Protein AF-A0A972J774-F1 (afdb_monomer_lite)

pLDDT: mean 93.45, std 5.28, range [57.41, 98.31]

Foldseek 3Di:
DLPAQEEEEQEAPVCLVPVVVVVVLCVVCVVLRHHYDYDPQDRNRGFHQCPPPPNCPVPVPVSLVSLVVNCPPCVLAAYEYQDPSNLQSVLVVHVRRYYPCCSVVVHDDDHRDFLQVVVVVVVVVVQVVCCVPVVDHDDDDDDQAAEAEDPCAVVVCRSQVNYPVQVVVQVVVCVVPVDWDADPVPRWTKTWDDDPQKIKIWIWDQDPSRYIYTYHIHMDRDDDDDD

Radius of gyration: 22.33 Å; chains: 1; bounding box: 48×37×65 Å

Sequence (227 aa):
DLGFDEIYIHDACASRFKPEIQDGIRTLVKKLGLTPLEAELDRDKSPCCGFGGLVQYANPEMAELMAADCLLGANDKPMLSYCMACRDRLARQSDGSLHLFELVLNKKAPPPPDITKRRENRLTLKRELIKKYEGEEILVEKLDFKLEFKEEVREKMEERMILLSDIIAVIKEYRKTRVAARNVETGLLTANLRLLNVTFWIEFEEKAEDCYLIHRAYSHRMKIVLR

Secondary structure (DSSP, 8-state):
--S-SEEEEE--GGGTT-HHHHHHHHHHHHHTT-EEE--SS-GGGPPP-S-GGGHHHH-HHHHHHHHHHTTTT-TT--EEESSHHHHHHHTTT-TTEEEHHHHHTT-PPPSPPPHHHHHHHHHHHHHHHHHHHT----PPPPPSSEEEE-HHHHHHHHHTT--HHHHHHHHHHHHHH---EEPTTT--EEEEEEETTEEEEEEEEEETTTEEEEEEEEEES------

Structure (mmCIF, N/CA/C/O backbone):
data_AF-A0A972J774-F1
#
_entry.id   AF-A0A972J774-F1
#
loop_
_atom_site.group_PDB
_atom_site.id
_atom_site.type_symbol
_atom_site.label_atom_id
_atom_site.label_alt_id
_atom_site.label_comp_id
_atom_site.label_asym_id
_atom_site.label_entity_id
_atom_site.label_seq_id
_atom_site.pdbx_PDB_ins_code
_atom_site.Cartn_x
_atom_site.Cartn_y
_atom_site.Cartn_z
_atom_site.o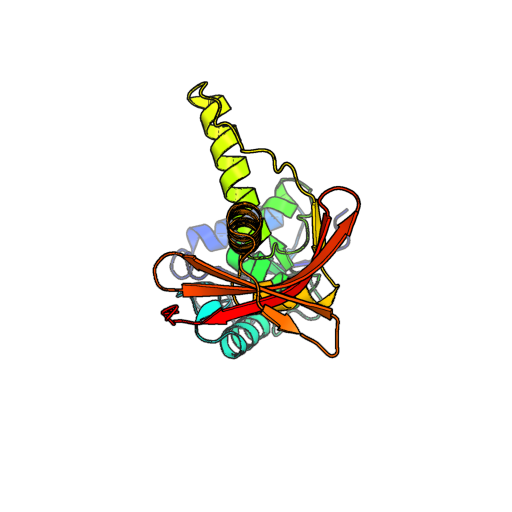ccupancy
_atom_site.B_iso_or_equiv
_atom_site.auth_seq_id
_atom_site.auth_comp_id
_atom_site.auth_asym_id
_atom_site.auth_atom_id
_atom_site.pdbx_PDB_model_num
ATOM 1 N N . ASP A 1 1 ? 14.384 19.829 -15.079 1.00 62.72 1 ASP A N 1
ATOM 2 C CA . ASP A 1 1 ? 15.611 19.053 -14.882 1.00 62.72 1 ASP A CA 1
ATOM 3 C C . ASP A 1 1 ? 15.275 17.919 -13.924 1.00 62.72 1 ASP A C 1
ATOM 5 O O . ASP A 1 1 ? 14.792 18.202 -12.833 1.00 62.72 1 ASP A O 1
ATOM 9 N N . LEU A 1 2 ? 15.355 16.671 -14.392 1.00 71.81 2 LEU A N 1
ATOM 10 C CA . LEU A 1 2 ? 15.004 15.477 -13.610 1.00 71.81 2 LEU A CA 1
ATOM 11 C C . LEU A 1 2 ? 16.192 14.973 -12.770 1.00 71.81 2 LEU A C 1
ATOM 13 O O . LEU A 1 2 ? 16.004 14.086 -11.941 1.00 71.81 2 LEU A O 1
ATOM 17 N N . GLY A 1 3 ? 17.385 15.555 -12.950 1.00 83.75 3 GLY A N 1
ATOM 18 C CA . GLY A 1 3 ? 18.609 15.157 -12.252 1.00 83.75 3 GLY A CA 1
ATOM 19 C C . GLY A 1 3 ? 19.270 13.892 -12.809 1.00 83.75 3 GLY A C 1
ATOM 20 O O . GLY A 1 3 ? 20.173 13.358 -12.172 1.00 83.75 3 GLY A O 1
ATOM 21 N N . PHE A 1 4 ? 18.817 13.396 -13.964 1.00 89.38 4 PHE A N 1
ATOM 22 C CA . PHE A 1 4 ? 19.381 12.249 -14.676 1.00 89.38 4 PHE A CA 1
ATOM 23 C C . PHE A 1 4 ? 19.031 12.317 -16.169 1.00 89.38 4 PHE A C 1
ATOM 25 O O . PHE A 1 4 ? 17.955 12.797 -16.530 1.00 89.38 4 PHE A O 1
ATOM 32 N N . ASP A 1 5 ? 19.911 11.768 -17.008 1.00 93.31 5 ASP A N 1
ATOM 33 C CA . ASP A 1 5 ? 19.749 11.721 -18.472 1.00 93.31 5 ASP A CA 1
ATOM 34 C C . ASP A 1 5 ? 19.517 10.296 -19.002 1.00 93.31 5 ASP A C 1
ATOM 36 O O . ASP A 1 5 ? 19.093 10.103 -20.142 1.00 93.31 5 ASP A O 1
ATOM 40 N N . GLU A 1 6 ? 19.773 9.283 -18.174 1.00 95.38 6 GLU A N 1
ATOM 41 C CA . GLU A 1 6 ? 19.633 7.866 -18.505 1.00 95.38 6 GLU A CA 1
ATOM 42 C C . GLU A 1 6 ? 18.668 7.181 -17.538 1.00 95.38 6 GLU A C 1
ATOM 44 O O . GLU A 1 6 ? 18.641 7.491 -16.345 1.00 95.38 6 GLU A O 1
ATOM 49 N N . ILE A 1 7 ? 17.878 6.233 -18.043 1.00 95.69 7 ILE A N 1
ATOM 50 C CA . ILE A 1 7 ? 16.866 5.539 -17.245 1.00 95.69 7 ILE A CA 1
ATOM 51 C C . ILE A 1 7 ? 16.647 4.113 -17.748 1.00 95.69 7 ILE A C 1
ATOM 53 O O . ILE A 1 7 ? 16.469 3.903 -18.946 1.00 95.69 7 ILE A O 1
ATOM 57 N N . TYR A 1 8 ? 16.626 3.131 -16.847 1.00 96.50 8 TYR A N 1
ATOM 58 C CA . TYR A 1 8 ? 16.279 1.755 -17.208 1.00 96.50 8 TYR A CA 1
ATOM 59 C C . TYR A 1 8 ? 14.775 1.590 -17.398 1.00 96.50 8 TYR A C 1
ATOM 61 O O . TYR A 1 8 ? 13.988 2.289 -16.762 1.00 96.50 8 TYR A O 1
ATOM 69 N N . ILE A 1 9 ? 14.360 0.654 -18.250 1.00 96.19 9 ILE A N 1
ATOM 70 C CA . ILE A 1 9 ? 12.945 0.317 -18.439 1.00 96.19 9 ILE A CA 1
ATOM 71 C C . ILE A 1 9 ? 12.653 -1.066 -17.860 1.00 96.19 9 ILE A C 1
ATOM 73 O O . ILE A 1 9 ? 13.246 -2.065 -18.253 1.00 96.19 9 ILE A O 1
ATOM 77 N N . HIS A 1 10 ? 11.665 -1.123 -16.972 1.00 96.44 10 HIS A N 1
ATOM 78 C CA . HIS A 1 10 ? 11.050 -2.355 -16.507 1.00 96.44 10 HIS A CA 1
ATOM 79 C C . HIS A 1 10 ? 9.740 -2.600 -17.265 1.00 96.44 10 HIS A C 1
ATOM 81 O O . HIS A 1 10 ? 8.720 -1.939 -17.018 1.00 96.44 10 HIS A O 1
ATOM 87 N N . ASP A 1 11 ? 9.761 -3.569 -18.181 1.00 96.50 11 ASP A N 1
ATOM 88 C CA . ASP A 1 11 ? 8.583 -3.963 -18.943 1.00 96.50 11 ASP A CA 1
ATOM 89 C C . ASP A 1 11 ? 7.627 -4.812 -18.091 1.00 96.50 11 ASP A C 1
ATOM 91 O O . ASP A 1 11 ? 7.988 -5.820 -17.484 1.00 96.50 11 ASP A O 1
ATOM 95 N N . ALA A 1 12 ? 6.365 -4.384 -18.024 1.00 94.75 12 ALA A N 1
ATOM 96 C CA . ALA A 1 12 ? 5.369 -5.034 -17.185 1.00 94.75 12 ALA A CA 1
ATOM 97 C C . ALA A 1 12 ? 4.924 -6.387 -17.765 1.00 94.75 12 ALA A C 1
ATOM 99 O O . ALA A 1 12 ? 4.798 -6.574 -18.971 1.00 94.75 12 ALA A O 1
ATOM 100 N N . CYS A 1 13 ? 4.533 -7.326 -16.901 1.00 95.12 13 CYS A N 1
ATOM 101 C CA . CYS A 1 13 ? 4.059 -8.641 -17.348 1.00 95.12 13 CYS A CA 1
ATOM 102 C C . CYS A 1 13 ? 2.857 -8.581 -18.316 1.00 95.12 13 CYS A C 1
ATOM 104 O O . CYS A 1 13 ? 2.732 -9.436 -19.189 1.00 95.12 13 CYS A O 1
ATOM 106 N N . ALA A 1 14 ? 2.001 -7.557 -18.210 1.00 94.00 14 ALA A N 1
ATOM 107 C CA . ALA A 1 14 ? 0.843 -7.358 -19.087 1.00 94.00 14 ALA A CA 1
ATOM 108 C C . ALA A 1 14 ? 1.206 -6.961 -20.536 1.00 94.00 14 ALA A C 1
ATOM 110 O O . ALA A 1 14 ? 0.362 -7.063 -21.431 1.00 94.00 14 ALA A O 1
ATOM 111 N N . SER A 1 15 ? 2.439 -6.509 -20.773 1.00 95.44 15 SER A N 1
ATOM 112 C CA . SER A 1 15 ? 2.977 -6.144 -22.088 1.00 95.44 15 SER A CA 1
ATOM 113 C C . SER A 1 15 ? 4.049 -7.117 -22.583 1.00 95.44 15 SER A C 1
ATOM 115 O O . SER A 1 15 ? 4.658 -6.845 -23.613 1.00 95.44 15 SER A O 1
ATOM 117 N N . ARG A 1 16 ? 4.269 -8.261 -21.910 1.00 95.06 16 ARG A N 1
ATOM 118 C CA . ARG A 1 16 ? 5.339 -9.229 -22.232 1.00 95.06 16 ARG A CA 1
ATOM 119 C C . ARG A 1 16 ? 5.402 -9.592 -23.719 1.00 95.06 16 ARG A C 1
ATOM 121 O O . ARG A 1 16 ? 6.473 -9.587 -24.305 1.00 95.06 16 ARG A O 1
ATOM 128 N N . PHE A 1 17 ? 4.246 -9.841 -24.328 1.00 96.19 17 PHE A N 1
ATOM 129 C CA . PHE A 1 17 ? 4.118 -10.221 -25.740 1.00 96.19 17 PHE A CA 1
ATOM 130 C C . PHE A 1 17 ? 3.513 -9.103 -26.598 1.00 96.19 17 PHE A C 1
ATOM 132 O O . PHE A 1 17 ? 2.762 -9.370 -27.530 1.00 96.19 17 PHE A O 1
ATOM 139 N N . LYS A 1 18 ? 3.783 -7.847 -26.228 1.00 97.38 18 LYS A N 1
ATOM 140 C CA . LYS A 1 18 ? 3.274 -6.645 -26.901 1.00 97.38 18 LYS A CA 1
ATOM 141 C C . LYS A 1 18 ? 4.432 -5.703 -27.243 1.00 97.38 18 LYS A C 1
ATOM 143 O O . LYS A 1 18 ? 4.579 -4.665 -26.584 1.00 97.38 18 LYS A O 1
ATOM 148 N N . PRO A 1 19 ? 5.292 -6.070 -28.213 1.00 96.88 19 PRO A N 1
ATOM 149 C CA . PRO A 1 19 ? 6.456 -5.268 -28.585 1.00 96.88 19 PRO A CA 1
ATOM 150 C C . PRO A 1 19 ? 6.073 -3.839 -28.986 1.00 96.88 19 PRO A C 1
ATOM 152 O O . PRO A 1 19 ? 6.785 -2.899 -28.657 1.00 96.88 19 PRO A O 1
ATOM 155 N N . GLU A 1 20 ? 4.896 -3.642 -29.579 1.00 97.81 20 GLU A N 1
ATOM 156 C CA . GLU A 1 20 ? 4.377 -2.328 -29.950 1.00 97.81 20 GLU A CA 1
ATOM 157 C C . GLU A 1 20 ? 4.191 -1.392 -28.744 1.00 97.81 20 GLU A C 1
ATOM 159 O O . GLU A 1 20 ? 4.458 -0.193 -28.835 1.00 97.81 20 GLU A O 1
ATOM 164 N N . ILE A 1 21 ? 3.788 -1.933 -27.589 1.00 96.75 21 ILE A N 1
ATOM 165 C CA . ILE A 1 21 ? 3.690 -1.157 -26.348 1.00 96.75 21 ILE A CA 1
ATOM 166 C C . ILE A 1 21 ? 5.094 -0.864 -25.826 1.00 96.75 21 ILE A C 1
ATOM 168 O O . ILE A 1 21 ? 5.408 0.288 -25.535 1.00 96.75 21 ILE A O 1
ATOM 172 N N . GLN A 1 22 ? 5.943 -1.887 -25.741 1.00 97.38 22 GLN A N 1
ATOM 173 C CA . GLN A 1 22 ? 7.320 -1.785 -25.247 1.00 97.38 22 GLN A CA 1
ATOM 174 C C . GLN A 1 22 ? 8.138 -0.739 -26.031 1.00 97.38 22 GLN A C 1
ATOM 176 O O . GLN A 1 22 ? 8.835 0.093 -25.440 1.00 97.38 22 GLN A O 1
ATOM 181 N N . ASP A 1 23 ? 8.015 -0.729 -27.358 1.00 97.88 23 ASP A N 1
ATOM 182 C CA . ASP A 1 23 ? 8.672 0.231 -28.249 1.00 97.88 23 ASP A CA 1
ATOM 183 C C . ASP A 1 23 ? 8.056 1.629 -28.138 1.00 97.88 23 ASP A C 1
ATOM 185 O O . ASP A 1 23 ? 8.767 2.639 -28.198 1.00 97.88 23 ASP A O 1
ATOM 189 N N . GLY A 1 24 ? 6.742 1.710 -27.908 1.00 97.75 24 GLY A N 1
ATOM 190 C CA . GLY A 1 24 ? 6.049 2.965 -27.629 1.00 97.75 24 GLY A CA 1
ATOM 191 C C . GLY A 1 24 ? 6.583 3.654 -26.371 1.00 97.75 24 GLY A C 1
ATOM 192 O O . GLY A 1 24 ? 6.837 4.860 -26.391 1.00 97.75 24 GLY A O 1
ATOM 193 N N . ILE A 1 25 ? 6.832 2.890 -25.302 1.00 97.44 25 ILE A N 1
ATOM 194 C CA . ILE A 1 25 ? 7.411 3.405 -24.051 1.00 97.44 25 ILE A CA 1
ATOM 195 C C . ILE A 1 25 ? 8.811 3.973 -24.295 1.00 97.44 25 ILE A C 1
ATOM 197 O O . ILE A 1 25 ? 9.069 5.126 -23.956 1.00 97.44 25 ILE A O 1
ATOM 201 N N . ARG A 1 26 ? 9.694 3.213 -24.951 1.00 97.75 26 ARG A N 1
ATOM 202 C CA . ARG A 1 26 ? 11.059 3.659 -25.298 1.00 97.75 26 ARG A CA 1
ATOM 203 C C . ARG A 1 26 ? 11.047 4.926 -26.145 1.00 97.75 26 ARG A C 1
ATOM 205 O O . ARG A 1 26 ? 11.808 5.860 -25.898 1.00 97.75 26 ARG A O 1
ATOM 212 N N . THR A 1 27 ? 10.152 4.975 -27.129 1.00 98.00 27 THR A N 1
ATOM 213 C CA . THR A 1 27 ? 9.949 6.152 -27.980 1.00 98.00 27 THR A CA 1
ATOM 214 C C . THR A 1 27 ? 9.546 7.376 -27.161 1.00 98.00 27 THR A C 1
ATOM 216 O O . THR A 1 27 ? 10.066 8.469 -27.384 1.00 98.00 27 THR A O 1
ATOM 219 N N . LEU A 1 28 ? 8.634 7.207 -26.203 1.00 96.75 28 LEU A N 1
ATOM 220 C CA . LEU A 1 28 ? 8.175 8.289 -25.339 1.00 96.75 28 LEU A CA 1
ATOM 221 C C . LEU A 1 28 ? 9.291 8.792 -24.416 1.00 96.75 28 LEU A C 1
ATOM 223 O O . LEU A 1 28 ? 9.466 10.000 -24.304 1.00 96.75 28 LEU A O 1
ATOM 227 N N . VAL A 1 29 ? 10.090 7.892 -23.837 1.00 96.69 29 VAL A N 1
ATOM 228 C CA . VAL A 1 29 ? 11.271 8.247 -23.027 1.00 96.69 29 VAL A CA 1
ATOM 229 C C . VAL A 1 29 ? 12.261 9.091 -23.834 1.00 96.69 29 VAL A C 1
ATOM 231 O O . VAL A 1 29 ? 12.644 10.171 -23.388 1.00 96.69 29 VAL A O 1
ATOM 234 N N . LYS A 1 30 ? 12.580 8.680 -25.069 1.00 97.06 30 LYS A N 1
ATOM 235 C CA . LYS A 1 30 ? 13.444 9.461 -25.974 1.00 97.06 30 LYS A CA 1
ATOM 236 C C . LYS A 1 30 ? 12.875 10.847 -26.281 1.00 97.06 30 LYS A C 1
ATOM 238 O O . LYS A 1 30 ? 13.608 11.830 -26.282 1.00 97.06 30 LYS A O 1
ATOM 243 N N . LYS A 1 31 ? 11.560 10.953 -26.510 1.00 96.06 31 LYS A N 1
ATOM 244 C CA . LYS A 1 31 ? 10.882 12.245 -26.737 1.00 96.06 31 LYS A CA 1
ATOM 245 C C . LYS A 1 31 ? 10.901 13.163 -25.515 1.00 96.06 31 LYS A C 1
ATOM 247 O O . LYS A 1 31 ? 10.812 14.374 -25.682 1.00 96.06 31 LYS A O 1
ATOM 252 N N . LEU A 1 32 ? 11.017 12.599 -24.315 1.00 94.25 32 LEU A N 1
ATOM 253 C CA . LEU A 1 32 ? 11.187 13.343 -23.067 1.00 94.25 32 LEU A CA 1
ATOM 254 C C . LEU A 1 32 ? 12.647 13.779 -22.833 1.00 94.25 32 LEU A C 1
ATOM 256 O O . LEU A 1 32 ? 12.929 14.386 -21.806 1.00 94.25 32 LEU A O 1
ATOM 260 N N . GLY A 1 33 ? 13.558 13.502 -23.776 1.00 94.75 33 GLY A N 1
ATOM 261 C CA . GLY A 1 33 ? 14.968 13.890 -23.699 1.00 94.75 33 GLY A CA 1
ATOM 262 C C . GLY A 1 33 ? 15.844 12.928 -22.895 1.00 94.75 33 GLY A C 1
ATOM 263 O O . GLY A 1 33 ? 16.987 13.261 -22.614 1.00 94.75 33 GLY A O 1
ATOM 264 N N . LEU A 1 34 ? 15.324 11.751 -22.537 1.00 96.06 34 LEU A N 1
ATOM 265 C CA . LEU A 1 34 ? 16.039 10.740 -21.761 1.00 96.06 34 LEU A CA 1
ATOM 266 C C . LEU A 1 34 ? 16.541 9.602 -22.656 1.00 96.06 34 LEU A C 1
ATOM 268 O O . LEU A 1 34 ? 15.913 9.242 -23.656 1.00 96.06 34 LEU A O 1
ATOM 272 N N . THR A 1 35 ? 17.637 8.974 -22.247 1.00 96.88 35 THR A N 1
ATOM 273 C CA . THR A 1 35 ? 18.197 7.786 -22.894 1.00 96.88 35 THR A CA 1
ATOM 274 C C . THR A 1 35 ? 17.666 6.525 -22.206 1.00 96.88 35 THR A C 1
ATOM 276 O O . THR A 1 35 ? 18.010 6.280 -21.047 1.00 96.88 35 THR A O 1
ATOM 279 N N . PRO A 1 36 ? 16.825 5.711 -22.876 1.00 96.50 36 PRO A N 1
ATOM 280 C CA . PRO A 1 36 ? 16.378 4.446 -22.311 1.00 96.50 36 PRO A CA 1
ATOM 281 C C . PRO A 1 36 ? 17.523 3.428 -22.314 1.00 96.50 36 PRO A C 1
ATOM 283 O O . PRO A 1 36 ? 18.158 3.208 -23.347 1.00 96.50 36 PRO A O 1
ATOM 286 N N . LEU A 1 37 ? 17.750 2.806 -21.163 1.00 95.50 37 LEU A N 1
ATOM 287 C CA . LEU A 1 37 ? 18.670 1.696 -20.959 1.00 95.50 37 LEU A CA 1
ATOM 288 C C . LEU A 1 37 ? 17.888 0.387 -20.819 1.00 95.50 37 LEU A C 1
ATOM 290 O O . LEU A 1 37 ? 16.781 0.360 -20.276 1.00 95.50 37 LEU A O 1
ATOM 294 N N . GLU A 1 38 ? 18.494 -0.702 -21.279 1.00 91.12 38 GLU A N 1
ATOM 295 C CA . GLU A 1 38 ? 17.929 -2.049 -21.198 1.00 91.12 38 GLU A CA 1
ATOM 296 C C . GLU A 1 38 ? 18.692 -2.859 -20.151 1.00 91.12 38 GLU A C 1
ATOM 298 O O . GLU A 1 38 ? 19.925 -2.854 -20.132 1.00 91.12 38 GLU A O 1
ATOM 303 N N . ALA A 1 39 ? 17.960 -3.544 -19.275 1.00 88.75 39 ALA A N 1
ATOM 304 C CA . ALA A 1 39 ? 18.546 -4.527 -18.372 1.00 88.75 39 ALA A CA 1
ATOM 305 C C . ALA A 1 39 ? 18.884 -5.820 -19.136 1.00 88.75 39 ALA A C 1
ATOM 307 O O . ALA A 1 39 ? 18.413 -6.038 -20.249 1.00 88.75 39 ALA A O 1
ATOM 308 N N . GLU A 1 40 ? 19.656 -6.716 -18.519 1.00 89.25 40 GLU A N 1
ATOM 309 C CA . GLU A 1 40 ? 19.927 -8.045 -19.091 1.00 89.25 40 GLU A CA 1
ATOM 310 C C . GLU A 1 40 ? 18.631 -8.843 -19.339 1.00 89.25 40 GLU A C 1
ATOM 312 O O . GLU A 1 40 ? 18.499 -9.549 -20.341 1.00 89.25 40 GLU A O 1
ATOM 317 N N . LEU A 1 41 ? 17.655 -8.689 -18.437 1.00 91.56 41 LEU A N 1
ATOM 318 C CA . LEU A 1 41 ? 16.307 -9.240 -18.554 1.00 91.56 41 LEU A CA 1
ATOM 319 C C . LEU A 1 41 ? 15.307 -8.126 -18.900 1.00 91.56 41 LEU A C 1
ATOM 321 O O . LEU A 1 41 ? 14.636 -7.564 -18.029 1.00 91.56 41 LEU A O 1
ATOM 325 N N . ASP A 1 42 ? 15.185 -7.813 -20.186 1.00 91.38 42 ASP A N 1
ATOM 326 C CA . ASP A 1 42 ? 14.261 -6.808 -20.715 1.00 91.38 42 ASP A CA 1
ATOM 327 C C . ASP A 1 42 ? 13.032 -7.436 -21.401 1.00 91.38 42 ASP A C 1
ATOM 329 O O . ASP A 1 42 ? 12.928 -8.655 -21.567 1.00 91.38 42 ASP A O 1
ATOM 333 N N . ARG A 1 43 ? 12.054 -6.602 -21.775 1.00 94.25 43 ARG A N 1
ATOM 334 C CA . ARG A 1 43 ? 10.945 -6.966 -22.671 1.00 94.25 43 ARG A CA 1
ATOM 335 C C . ARG A 1 43 ? 10.205 -8.245 -22.270 1.00 94.25 43 ARG A C 1
ATOM 337 O O . ARG A 1 43 ? 9.554 -8.314 -21.226 1.00 94.25 43 ARG A O 1
ATOM 344 N N . ASP A 1 44 ? 10.250 -9.259 -23.130 1.00 94.31 44 ASP A N 1
ATOM 345 C CA . ASP A 1 44 ? 9.567 -10.530 -22.948 1.00 94.31 44 ASP A CA 1
ATOM 346 C C . ASP A 1 44 ? 10.239 -11.422 -21.895 1.00 94.31 44 ASP A C 1
ATOM 348 O O . ASP A 1 44 ? 9.629 -12.395 -21.443 1.00 94.31 44 ASP A O 1
ATOM 352 N N . LYS A 1 45 ? 11.447 -11.056 -21.451 1.00 94.62 45 LYS A N 1
ATOM 353 C CA . LYS A 1 45 ? 12.222 -11.698 -20.385 1.00 94.62 45 LYS A CA 1
ATOM 354 C C . LYS A 1 45 ? 12.160 -10.946 -19.062 1.00 94.62 45 LYS A C 1
ATOM 356 O O . LYS A 1 45 ? 12.545 -11.529 -18.053 1.00 94.62 45 LYS A O 1
ATOM 361 N N . SER A 1 46 ? 11.627 -9.721 -19.029 1.00 94.56 46 SER A N 1
ATOM 362 C CA . SER A 1 46 ? 11.551 -8.943 -17.790 1.00 94.56 46 SER A CA 1
ATOM 363 C C . SER A 1 46 ? 10.889 -9.738 -16.656 1.00 94.56 46 SER A C 1
ATOM 365 O O . SER A 1 46 ? 9.843 -10.376 -16.873 1.00 94.56 46 SER A O 1
ATOM 367 N N . PRO A 1 47 ? 11.479 -9.739 -15.447 1.00 94.69 47 PRO A N 1
ATOM 368 C CA . PRO A 1 47 ? 10.937 -10.470 -14.310 1.00 94.69 47 PRO A CA 1
ATOM 369 C C . PRO A 1 47 ? 9.617 -9.855 -13.824 1.00 94.69 47 PRO A C 1
ATOM 371 O O . PRO A 1 47 ? 9.221 -8.751 -14.194 1.00 94.69 47 PRO A O 1
ATOM 374 N N . CYS A 1 48 ? 8.868 -10.602 -13.016 1.00 95.25 48 CYS A N 1
ATOM 375 C CA . CYS A 1 48 ? 7.630 -10.108 -12.415 1.00 95.25 48 CYS A CA 1
ATOM 376 C C . CYS A 1 48 ? 7.936 -9.408 -11.086 1.00 95.25 48 CYS A C 1
ATOM 378 O O . CYS A 1 48 ? 8.654 -9.961 -10.271 1.00 95.25 48 CYS A O 1
ATOM 380 N N . CYS A 1 49 ? 7.301 -8.269 -10.795 1.00 95.75 49 CYS A N 1
ATOM 381 C CA . CYS A 1 49 ? 7.494 -7.523 -9.539 1.00 95.75 49 CYS A CA 1
ATOM 382 C C . CYS A 1 49 ? 6.846 -8.148 -8.279 1.00 95.75 49 CYS A C 1
ATOM 384 O O . CYS A 1 49 ? 6.874 -7.550 -7.201 1.00 95.75 49 CYS A O 1
ATOM 386 N N . GLY A 1 50 ? 6.158 -9.288 -8.417 1.00 95.75 50 GLY A N 1
ATOM 387 C CA . GLY A 1 50 ? 5.493 -9.988 -7.307 1.00 95.75 50 GLY A CA 1
ATOM 388 C C . GLY A 1 50 ? 4.152 -9.394 -6.838 1.00 95.75 50 GLY A C 1
ATOM 389 O O . GLY A 1 50 ? 3.543 -9.912 -5.903 1.00 95.75 50 GLY A O 1
ATOM 390 N N . PHE A 1 51 ? 3.639 -8.328 -7.465 1.00 94.44 51 PHE A N 1
ATOM 391 C CA . PHE A 1 51 ? 2.304 -7.799 -7.126 1.00 94.44 51 PHE A CA 1
ATOM 392 C C . PHE A 1 51 ? 1.167 -8.650 -7.714 1.00 94.44 51 PHE A C 1
ATOM 394 O O . PHE A 1 51 ? 0.182 -8.960 -7.040 1.00 94.44 51 PHE A O 1
ATOM 401 N N . GLY A 1 52 ? 1.281 -8.982 -9.005 1.00 89.62 52 GLY A N 1
ATOM 402 C CA . GLY A 1 52 ? 0.292 -9.781 -9.729 1.00 89.62 52 GLY A CA 1
ATOM 403 C C . GLY A 1 52 ? 0.184 -11.199 -9.167 1.00 89.62 52 GLY A C 1
ATOM 404 O O . GLY A 1 52 ? 1.091 -11.678 -8.493 1.00 89.62 52 GLY A O 1
ATOM 405 N N . GLY A 1 53 ? -0.948 -11.868 -9.399 1.00 90.62 53 GLY A N 1
ATOM 406 C CA . GLY A 1 53 ? -1.179 -13.215 -8.857 1.00 90.62 53 GLY A CA 1
ATOM 407 C C . GLY A 1 53 ? -1.249 -13.279 -7.325 1.00 90.62 53 GLY A C 1
ATOM 408 O O . GLY A 1 53 ? -1.286 -14.371 -6.773 1.00 90.62 53 GLY A O 1
ATOM 409 N N . LEU A 1 54 ? -1.299 -12.124 -6.647 1.00 92.88 54 LEU A N 1
ATOM 410 C CA . LEU A 1 54 ? -1.398 -11.984 -5.191 1.00 92.88 54 LEU A CA 1
ATOM 411 C C . LEU A 1 54 ? -0.177 -12.506 -4.411 1.00 92.88 54 LEU A C 1
ATOM 413 O O . LEU A 1 54 ? -0.299 -12.749 -3.211 1.00 92.88 54 LEU A O 1
ATOM 417 N N . VAL A 1 55 ? 0.999 -12.630 -5.044 1.00 95.00 55 VAL A N 1
ATOM 418 C CA . VAL A 1 55 ? 2.199 -13.182 -4.382 1.00 95.00 55 VAL A CA 1
ATOM 419 C C . VAL A 1 55 ? 2.565 -12.377 -3.138 1.00 95.00 55 VAL A C 1
ATOM 421 O O . VAL A 1 55 ? 2.733 -12.975 -2.088 1.00 95.00 55 VAL A O 1
ATOM 424 N N . GLN A 1 56 ? 2.550 -11.041 -3.191 1.00 90.94 56 GLN A N 1
ATOM 425 C CA . GLN A 1 56 ? 2.829 -10.201 -2.011 1.00 90.94 56 GLN A CA 1
ATOM 426 C C . GLN A 1 56 ? 1.931 -10.476 -0.790 1.00 90.94 56 GLN A C 1
ATOM 428 O O . GLN A 1 56 ? 2.307 -10.128 0.321 1.00 90.94 56 GLN A O 1
ATOM 433 N N . TYR A 1 57 ? 0.740 -11.048 -0.991 1.00 90.19 57 TYR A N 1
ATOM 434 C CA . TYR A 1 57 ? -0.201 -11.360 0.087 1.00 90.19 57 TYR A CA 1
ATOM 435 C C . TYR A 1 57 ? -0.112 -12.824 0.526 1.00 90.19 57 TYR A C 1
ATOM 437 O O . TYR A 1 57 ? -0.401 -13.140 1.676 1.00 90.19 57 TYR A O 1
ATOM 445 N N . ALA A 1 58 ? 0.259 -13.722 -0.389 1.00 92.50 58 ALA A N 1
ATOM 446 C CA . ALA A 1 58 ? 0.386 -15.150 -0.117 1.00 92.50 58 ALA A CA 1
ATOM 447 C C . ALA A 1 58 ? 1.779 -15.532 0.413 1.00 92.50 58 ALA A C 1
ATOM 449 O O . ALA A 1 58 ? 1.894 -16.421 1.251 1.00 92.50 58 ALA A O 1
ATOM 450 N N . ASN A 1 59 ? 2.825 -14.874 -0.088 1.00 94.38 59 ASN A N 1
ATOM 451 C CA . ASN A 1 59 ? 4.224 -15.071 0.272 1.00 94.38 59 ASN A CA 1
ATOM 452 C C . ASN A 1 59 ? 5.001 -13.737 0.119 1.00 94.38 59 ASN A C 1
ATOM 454 O O . ASN A 1 59 ? 5.581 -13.478 -0.943 1.00 94.38 59 ASN A O 1
ATOM 458 N N . PRO A 1 60 ? 4.982 -12.871 1.154 1.00 92.12 60 PRO A N 1
ATOM 459 C CA . PRO A 1 60 ? 5.633 -11.559 1.124 1.00 92.12 60 PRO A CA 1
ATOM 460 C C . PRO A 1 60 ? 7.140 -11.625 0.850 1.00 92.12 60 PRO A C 1
ATOM 462 O O . PRO A 1 60 ? 7.632 -10.857 0.029 1.00 92.12 60 PRO A O 1
ATOM 465 N N . GLU A 1 61 ? 7.838 -12.587 1.460 1.00 94.81 61 GLU A N 1
ATOM 466 C CA . GLU A 1 61 ? 9.282 -12.800 1.289 1.00 94.81 61 GLU A CA 1
ATOM 467 C C . GLU A 1 61 ? 9.628 -13.083 -0.178 1.00 94.81 61 GLU A C 1
ATOM 469 O O . GLU A 1 61 ? 10.480 -12.422 -0.770 1.00 94.81 61 GLU A O 1
ATOM 474 N N . MET A 1 62 ? 8.889 -13.991 -0.826 1.00 96.00 62 MET A N 1
ATOM 475 C CA . MET A 1 62 ? 9.083 -14.252 -2.254 1.00 96.00 62 MET A CA 1
ATOM 476 C C . MET A 1 62 ? 8.800 -13.006 -3.100 1.00 96.00 62 MET A C 1
ATOM 478 O O . MET A 1 62 ? 9.518 -12.728 -4.057 1.00 96.00 62 MET A O 1
ATOM 482 N N . ALA A 1 63 ? 7.767 -12.230 -2.766 1.00 95.50 63 ALA A N 1
ATOM 483 C CA . ALA A 1 63 ? 7.469 -11.008 -3.505 1.00 95.50 63 ALA A CA 1
ATOM 484 C C . ALA A 1 63 ? 8.575 -9.950 -3.363 1.00 95.50 63 ALA A C 1
ATOM 486 O O . ALA A 1 63 ? 8.770 -9.158 -4.289 1.00 95.50 63 ALA A O 1
ATOM 487 N N . GLU A 1 64 ? 9.261 -9.884 -2.220 1.00 94.75 64 GLU A N 1
ATOM 488 C CA . GLU A 1 64 ? 10.429 -9.020 -2.012 1.00 94.75 64 GLU A CA 1
ATOM 489 C C . GLU A 1 64 ? 11.601 -9.454 -2.884 1.00 94.75 64 GLU A C 1
ATOM 491 O O . GLU A 1 64 ? 12.121 -8.621 -3.624 1.00 94.75 64 GLU A O 1
ATOM 496 N N . LEU A 1 65 ? 11.922 -10.751 -2.907 1.00 95.88 65 LEU A N 1
ATOM 497 C CA . LEU A 1 65 ? 12.950 -11.301 -3.796 1.00 95.88 65 LEU A CA 1
ATOM 498 C C . LEU A 1 65 ? 12.644 -11.008 -5.270 1.00 95.88 65 LEU A C 1
ATOM 500 O O . LEU A 1 65 ? 13.509 -10.545 -6.003 1.00 95.88 65 LEU A O 1
ATOM 504 N N . MET A 1 66 ? 11.391 -11.195 -5.691 1.00 96.50 66 MET A N 1
ATOM 505 C CA . MET A 1 66 ? 10.938 -10.878 -7.050 1.00 96.50 66 MET A CA 1
ATOM 506 C C . MET A 1 66 ? 11.089 -9.390 -7.397 1.00 96.50 66 MET A C 1
ATOM 508 O O . MET A 1 66 ? 11.453 -9.046 -8.516 1.00 96.50 66 MET A O 1
ATOM 512 N N . ALA A 1 67 ? 10.796 -8.490 -6.454 1.00 95.62 67 ALA A N 1
ATOM 513 C CA . ALA A 1 67 ? 10.963 -7.054 -6.669 1.00 95.62 67 ALA A CA 1
ATOM 514 C C . ALA A 1 67 ? 12.445 -6.646 -6.716 1.00 95.62 67 ALA A C 1
ATOM 516 O O . ALA A 1 67 ? 12.799 -5.785 -7.518 1.00 95.62 67 ALA A O 1
ATOM 517 N N . ALA A 1 68 ? 13.295 -7.262 -5.892 1.00 94.12 68 ALA A N 1
ATOM 518 C CA . ALA A 1 68 ? 14.739 -7.046 -5.918 1.00 94.12 68 ALA A CA 1
ATOM 519 C C . ALA A 1 68 ? 15.361 -7.535 -7.237 1.00 94.12 68 ALA A C 1
ATOM 521 O O . ALA A 1 68 ? 16.171 -6.824 -7.826 1.00 94.12 68 ALA A O 1
ATOM 522 N N . ASP A 1 69 ? 14.918 -8.689 -7.747 1.00 93.69 69 ASP A N 1
ATOM 523 C CA . ASP A 1 69 ? 15.358 -9.254 -9.030 1.00 93.69 69 ASP A CA 1
ATOM 524 C C . ASP A 1 69 ? 15.103 -8.292 -10.204 1.00 93.69 69 ASP A C 1
ATOM 526 O O . ASP A 1 69 ? 15.970 -8.080 -11.048 1.00 93.69 69 ASP A O 1
ATOM 530 N N . CYS A 1 70 ? 13.961 -7.592 -10.203 1.00 94.00 70 CYS A N 1
ATOM 531 C CA . CYS A 1 70 ? 13.663 -6.551 -11.193 1.00 94.00 70 CYS A CA 1
ATOM 532 C C . CYS A 1 70 ? 14.644 -5.367 -11.199 1.00 94.00 70 CYS A C 1
ATOM 534 O O . CYS A 1 70 ? 14.659 -4.618 -12.176 1.00 94.00 70 CYS A O 1
ATOM 536 N N . LEU A 1 71 ? 15.379 -5.137 -10.109 1.00 91.69 71 LEU A N 1
ATOM 537 C CA . LEU A 1 71 ? 16.301 -4.008 -9.951 1.00 91.69 71 LEU A CA 1
ATOM 538 C C . LEU A 1 71 ? 17.764 -4.398 -10.194 1.00 91.69 71 LEU A C 1
ATOM 540 O O . LEU A 1 71 ? 18.632 -3.521 -10.215 1.00 91.69 71 LEU A O 1
ATOM 544 N N . LEU A 1 72 ? 18.056 -5.686 -10.392 1.00 88.62 72 LEU A N 1
ATOM 545 C CA . LEU A 1 72 ? 19.414 -6.152 -10.651 1.00 88.62 72 LEU A CA 1
ATOM 546 C C . LEU A 1 72 ? 19.976 -5.524 -11.934 1.00 88.62 72 LEU A C 1
ATOM 548 O O . LEU A 1 72 ? 19.314 -5.458 -12.968 1.00 88.62 72 LEU A O 1
ATOM 552 N N . GLY A 1 73 ? 21.216 -5.036 -11.855 1.00 78.38 73 GLY A N 1
ATOM 553 C CA . GLY A 1 73 ? 21.913 -4.401 -12.981 1.00 78.38 73 GLY A CA 1
ATOM 554 C C . GLY A 1 73 ? 21.534 -2.938 -13.248 1.00 78.38 73 GLY A C 1
ATOM 555 O O . GLY A 1 73 ? 22.130 -2.309 -14.126 1.00 78.38 73 GLY A O 1
ATOM 556 N N . ALA A 1 74 ? 20.609 -2.355 -12.473 1.00 80.88 74 ALA A N 1
ATOM 557 C CA . ALA A 1 74 ? 20.226 -0.950 -12.624 1.00 80.88 74 ALA A CA 1
ATOM 558 C C . ALA A 1 74 ? 21.329 0.049 -12.201 1.00 80.88 74 ALA A C 1
ATOM 560 O O . ALA A 1 74 ? 21.233 1.224 -12.541 1.00 80.88 74 ALA A O 1
ATOM 561 N N . ASN A 1 75 ? 22.397 -0.401 -11.521 1.00 79.38 75 ASN A N 1
ATOM 562 C CA . ASN A 1 75 ? 23.598 0.384 -11.176 1.00 79.38 75 ASN A CA 1
ATOM 563 C C . ASN A 1 75 ? 23.282 1.790 -10.622 1.00 79.38 75 ASN A C 1
ATOM 565 O O . ASN A 1 75 ? 23.784 2.786 -11.141 1.00 79.38 75 ASN A O 1
ATOM 569 N N . ASP A 1 76 ? 22.393 1.864 -9.628 1.00 81.00 76 ASP A N 1
ATOM 570 C CA . ASP A 1 76 ? 21.906 3.097 -8.983 1.00 81.00 76 ASP A CA 1
ATOM 571 C C . ASP A 1 76 ? 21.197 4.112 -9.904 1.00 81.00 76 ASP A C 1
ATOM 573 O O . ASP A 1 76 ? 20.833 5.207 -9.471 1.00 81.00 76 ASP A O 1
ATOM 577 N N . LYS A 1 77 ? 20.937 3.758 -11.169 1.00 90.75 77 LYS A N 1
ATOM 578 C CA . LYS A 1 77 ? 20.146 4.582 -12.088 1.00 90.75 77 LYS A CA 1
ATOM 579 C C . LYS A 1 77 ? 18.645 4.385 -11.845 1.00 90.75 77 LYS A C 1
ATOM 581 O O . LYS A 1 77 ? 18.222 3.315 -11.397 1.00 90.75 77 LYS A O 1
ATOM 586 N N . PRO A 1 78 ? 17.808 5.385 -12.180 1.00 93.62 78 PRO A N 1
ATOM 587 C CA . PRO A 1 78 ? 16.366 5.257 -12.041 1.00 93.62 78 PRO A CA 1
ATOM 588 C C . PRO A 1 78 ? 15.799 4.116 -12.894 1.00 93.62 78 PRO A C 1
ATOM 590 O O . PRO A 1 78 ? 16.299 3.814 -13.982 1.00 93.62 78 PRO A O 1
ATOM 593 N N . MET A 1 79 ? 14.711 3.521 -12.411 1.00 94.81 79 MET A N 1
ATOM 594 C CA . MET A 1 79 ? 13.982 2.447 -13.081 1.00 94.81 79 MET A CA 1
ATOM 595 C C . MET A 1 79 ? 12.582 2.933 -13.444 1.00 94.81 79 MET A C 1
ATOM 597 O O . MET A 1 79 ? 11.756 3.201 -12.570 1.00 94.81 79 MET A O 1
ATOM 601 N N . LEU A 1 80 ? 12.290 3.025 -14.736 1.00 96.19 80 LEU A N 1
ATOM 602 C CA . LEU A 1 80 ? 10.985 3.402 -15.250 1.00 96.19 80 LEU A CA 1
ATOM 603 C C . LEU A 1 80 ? 10.088 2.185 -15.412 1.00 96.19 80 LEU A C 1
ATOM 605 O O . LEU A 1 80 ? 10.414 1.235 -16.113 1.00 96.19 80 LEU A O 1
ATOM 609 N N . SER A 1 81 ? 8.882 2.277 -14.876 1.00 96.44 81 SER A N 1
ATOM 610 C CA . SER A 1 81 ? 7.803 1.344 -15.169 1.00 96.44 81 SER A CA 1
ATOM 611 C C . SER A 1 81 ? 6.576 2.082 -15.702 1.00 96.44 81 SER A C 1
ATOM 613 O O . SER A 1 81 ? 6.397 3.286 -15.526 1.00 96.44 81 SER A O 1
ATOM 615 N N . TYR A 1 82 ? 5.689 1.351 -16.362 1.00 96.88 82 TYR A N 1
ATOM 616 C CA . TYR A 1 82 ? 4.396 1.853 -16.853 1.00 96.88 82 TYR A CA 1
ATOM 617 C C . TYR A 1 82 ? 3.227 1.011 -16.325 1.00 96.88 82 TYR A C 1
ATOM 619 O O . TYR A 1 82 ? 2.119 1.014 -16.857 1.00 96.88 82 TYR A O 1
ATOM 627 N N . CYS A 1 83 ? 3.496 0.278 -15.245 1.00 96.75 83 CYS A N 1
ATOM 628 C CA . CYS A 1 83 ? 2.519 -0.419 -14.435 1.00 96.75 83 CYS A CA 1
ATOM 629 C C . CYS A 1 83 ? 2.611 0.139 -13.015 1.00 96.75 83 CYS A C 1
ATOM 631 O O . CYS A 1 83 ? 3.653 0.025 -12.372 1.00 96.75 83 CYS A O 1
ATOM 633 N N . MET A 1 84 ? 1.512 0.706 -12.508 1.00 94.19 84 MET A N 1
ATOM 634 C CA . MET A 1 84 ? 1.460 1.300 -11.163 1.00 94.19 84 MET A CA 1
ATOM 635 C C . MET A 1 84 ? 1.865 0.300 -10.071 1.00 94.19 84 MET A C 1
ATOM 637 O O . MET A 1 84 ? 2.524 0.667 -9.105 1.00 94.19 84 MET A O 1
ATOM 641 N N . ALA A 1 85 ? 1.511 -0.977 -10.246 1.00 95.38 85 ALA A N 1
ATOM 642 C CA . ALA A 1 85 ? 1.892 -2.036 -9.322 1.00 95.38 85 ALA A CA 1
ATOM 643 C C . ALA A 1 85 ? 3.401 -2.320 -9.340 1.00 95.38 85 ALA A C 1
ATOM 645 O O . ALA A 1 85 ? 3.988 -2.487 -8.275 1.00 95.38 85 ALA A O 1
ATOM 646 N N . CYS A 1 86 ? 4.034 -2.336 -10.521 1.00 96.38 86 CYS A N 1
ATOM 647 C CA . CYS A 1 86 ? 5.489 -2.450 -10.610 1.00 96.38 86 CYS A CA 1
ATOM 648 C C . CYS A 1 86 ? 6.149 -1.253 -9.925 1.00 96.38 86 CYS A C 1
ATOM 650 O O . CYS A 1 86 ? 6.956 -1.462 -9.027 1.00 96.38 86 CYS A O 1
ATOM 652 N N . ARG A 1 87 ? 5.737 -0.020 -10.253 1.00 95.81 87 ARG A N 1
ATOM 653 C CA . ARG A 1 87 ? 6.290 1.186 -9.620 1.00 95.81 87 ARG A CA 1
ATOM 654 C C . ARG A 1 87 ? 6.227 1.118 -8.100 1.00 95.81 87 ARG A C 1
ATOM 656 O O . ARG A 1 87 ? 7.232 1.375 -7.446 1.00 95.81 87 ARG A O 1
ATOM 663 N N . ASP A 1 88 ? 5.068 0.769 -7.544 1.00 95.25 88 ASP A N 1
ATOM 664 C CA . ASP A 1 88 ? 4.865 0.691 -6.096 1.00 95.25 88 ASP A CA 1
ATOM 665 C C . ASP A 1 88 ? 5.737 -0.386 -5.442 1.00 95.25 88 ASP A C 1
ATOM 667 O O . ASP A 1 88 ? 6.279 -0.155 -4.365 1.00 95.25 88 ASP A O 1
ATOM 671 N N . ARG A 1 89 ? 5.874 -1.560 -6.074 1.00 94.94 89 ARG A N 1
ATOM 672 C CA . ARG A 1 89 ? 6.710 -2.655 -5.559 1.00 94.94 89 ARG A CA 1
ATOM 673 C C . ARG A 1 89 ? 8.188 -2.292 -5.578 1.00 94.94 89 ARG A C 1
ATOM 675 O O . ARG A 1 89 ? 8.861 -2.467 -4.570 1.00 94.94 89 ARG A O 1
ATOM 682 N N . LEU A 1 90 ? 8.671 -1.768 -6.700 1.00 94.94 90 LEU A N 1
ATOM 683 C CA . LEU A 1 90 ? 10.078 -1.410 -6.867 1.00 94.94 90 LEU A CA 1
ATOM 684 C C . LEU A 1 90 ? 10.456 -0.195 -6.010 1.00 94.94 90 LEU A C 1
ATOM 686 O O . LEU A 1 90 ? 11.537 -0.162 -5.437 1.00 94.94 90 LEU A O 1
ATOM 690 N N . ALA A 1 91 ? 9.535 0.756 -5.821 1.00 94.31 91 ALA A N 1
ATOM 691 C CA . ALA A 1 91 ? 9.748 1.919 -4.956 1.00 94.31 91 ALA A CA 1
ATOM 692 C C . ALA A 1 91 ? 9.817 1.584 -3.456 1.00 94.31 91 ALA A C 1
ATOM 694 O O . ALA A 1 91 ? 10.179 2.443 -2.662 1.00 94.31 91 ALA A O 1
ATOM 695 N N . ARG A 1 92 ? 9.456 0.358 -3.050 1.00 92.06 92 ARG A N 1
ATOM 696 C CA . ARG A 1 92 ? 9.702 -0.137 -1.685 1.00 92.06 92 ARG A CA 1
ATOM 697 C C . ARG A 1 92 ? 11.120 -0.691 -1.503 1.00 92.06 92 ARG A C 1
ATOM 699 O O . ARG A 1 92 ? 11.511 -0.933 -0.373 1.00 92.06 92 ARG A O 1
ATOM 706 N N . GLN A 1 93 ? 11.855 -0.902 -2.596 1.00 89.88 93 GLN A N 1
ATOM 707 C CA . GLN A 1 93 ? 13.218 -1.448 -2.609 1.00 89.88 93 GLN A CA 1
ATOM 708 C C . GLN A 1 93 ? 14.263 -0.402 -3.041 1.00 89.88 93 GLN A C 1
ATOM 710 O O . GLN A 1 93 ? 15.444 -0.556 -2.755 1.00 89.88 93 GLN A O 1
ATOM 715 N N . SER A 1 94 ? 13.849 0.658 -3.744 1.00 87.94 94 SER A N 1
ATOM 716 C CA . SER A 1 94 ? 14.733 1.710 -4.255 1.00 87.94 94 SER A CA 1
ATOM 717 C C . SER A 1 94 ? 14.004 3.047 -4.404 1.00 87.94 94 SER A C 1
ATOM 719 O O . SER A 1 94 ? 12.882 3.099 -4.909 1.00 87.94 94 SER A O 1
ATOM 721 N N . ASP A 1 95 ? 14.681 4.147 -4.070 1.00 84.31 95 ASP A N 1
ATOM 722 C CA . ASP A 1 95 ? 14.182 5.516 -4.273 1.00 84.31 95 ASP A CA 1
ATOM 723 C C . ASP A 1 95 ? 14.160 5.956 -5.752 1.00 84.31 95 ASP A C 1
ATOM 725 O O . ASP A 1 95 ? 13.584 6.996 -6.087 1.00 84.31 95 ASP A O 1
ATOM 729 N N . GLY A 1 96 ? 14.770 5.169 -6.647 1.00 87.50 96 GLY A N 1
ATOM 730 C CA . GLY A 1 96 ? 14.873 5.443 -8.083 1.00 87.50 96 GLY A CA 1
ATOM 731 C C . GLY A 1 96 ? 13.722 4.893 -8.934 1.00 87.50 96 GLY A C 1
ATOM 732 O O . GLY A 1 96 ? 13.749 5.038 -10.155 1.00 87.50 96 GLY A O 1
ATOM 733 N N . SER A 1 97 ? 12.719 4.240 -8.339 1.00 93.62 97 SER A N 1
ATOM 734 C CA . SER A 1 97 ? 11.586 3.677 -9.087 1.00 93.62 97 SER A CA 1
ATOM 735 C C . SER A 1 97 ? 10.573 4.752 -9.479 1.00 93.62 97 SER A C 1
ATOM 737 O O . SER A 1 97 ? 9.964 5.402 -8.624 1.00 93.62 97 SER A O 1
ATOM 739 N N . LEU A 1 98 ? 10.351 4.886 -10.787 1.00 94.94 98 LEU A N 1
ATOM 740 C CA . LEU A 1 98 ? 9.455 5.864 -11.383 1.00 94.94 98 LEU A CA 1
ATOM 741 C C . LEU A 1 98 ? 8.335 5.203 -12.196 1.00 94.94 98 LEU A C 1
ATOM 743 O O . LEU A 1 98 ? 8.466 4.105 -12.743 1.00 94.94 98 LEU A O 1
ATOM 747 N N . HIS A 1 99 ? 7.211 5.902 -12.305 1.00 96.44 99 HIS A N 1
ATOM 748 C CA . HIS A 1 99 ? 6.139 5.603 -13.241 1.00 96.44 99 HIS A CA 1
ATOM 749 C C . HIS A 1 99 ? 6.220 6.554 -14.434 1.00 96.44 99 HIS A C 1
ATOM 751 O O . HIS A 1 99 ? 6.478 7.743 -14.267 1.00 96.44 99 HIS A O 1
ATOM 757 N N . LEU A 1 100 ? 5.872 6.080 -15.630 1.00 96.31 100 LEU A N 1
ATOM 758 C CA . LEU A 1 100 ? 5.818 6.902 -16.842 1.00 96.31 100 LEU A CA 1
ATOM 759 C C . LEU A 1 100 ? 5.051 8.221 -16.655 1.00 96.31 100 LEU A C 1
ATOM 761 O O . LEU A 1 100 ? 5.475 9.269 -17.137 1.00 96.31 100 LEU A O 1
ATOM 765 N N . PHE A 1 101 ? 3.928 8.183 -15.937 1.00 95.50 101 PHE A N 1
ATOM 766 C CA . PHE A 1 101 ? 3.140 9.388 -15.666 1.00 95.50 101 PHE A CA 1
ATOM 767 C C . PHE A 1 101 ? 3.870 10.429 -14.816 1.00 95.50 101 PHE A C 1
ATOM 769 O O . PHE A 1 101 ? 3.558 11.604 -14.956 1.00 95.50 101 PHE A O 1
ATOM 776 N N . GLU A 1 102 ? 4.836 10.050 -13.979 1.00 94.31 102 GLU A N 1
ATOM 777 C CA . GLU A 1 102 ? 5.632 11.035 -13.238 1.00 94.31 102 GLU A CA 1
ATOM 778 C C . GLU A 1 102 ? 6.505 11.859 -14.186 1.00 94.31 102 GLU A C 1
ATOM 780 O O . GLU A 1 102 ?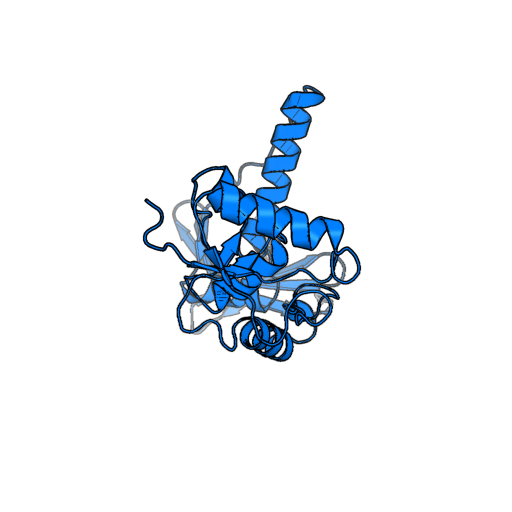 6.638 13.066 -13.987 1.00 94.31 102 GLU A O 1
ATOM 785 N N . LEU A 1 103 ? 7.020 11.230 -15.250 1.00 93.56 103 LEU A N 1
ATOM 786 C CA . LEU A 1 103 ? 7.785 11.911 -16.293 1.00 93.56 103 LEU A CA 1
ATOM 787 C C . LEU A 1 103 ? 6.878 12.775 -17.176 1.00 93.56 103 LEU A C 1
ATOM 789 O O . LEU A 1 103 ? 7.132 13.961 -17.354 1.00 93.56 103 LEU A O 1
ATOM 793 N N . VAL A 1 104 ? 5.785 12.202 -17.694 1.00 93.62 104 VAL A N 1
ATOM 794 C CA . VAL A 1 104 ? 4.874 12.899 -18.625 1.00 93.62 104 VAL A CA 1
ATOM 795 C C . VAL A 1 104 ? 4.162 14.078 -17.958 1.00 93.62 104 VAL A C 1
ATOM 797 O O . VAL A 1 104 ? 3.967 15.114 -18.587 1.00 93.62 104 VAL A O 1
ATOM 800 N N . LEU A 1 105 ? 3.767 13.934 -16.692 1.00 92.88 105 LEU A N 1
ATOM 801 C CA . LEU A 1 105 ? 3.103 14.999 -15.934 1.00 92.88 105 LEU A CA 1
ATOM 802 C C . LEU A 1 105 ? 4.097 15.920 -15.217 1.00 92.88 105 LEU A C 1
ATOM 804 O O . LEU A 1 105 ? 3.660 16.858 -14.553 1.00 92.88 105 LEU A O 1
ATOM 808 N N . ASN A 1 106 ? 5.403 15.636 -15.312 1.00 89.19 106 ASN A N 1
ATOM 809 C CA . ASN A 1 106 ? 6.465 16.312 -14.571 1.00 89.19 106 ASN A CA 1
ATOM 810 C C . ASN A 1 106 ? 6.121 16.468 -13.075 1.00 89.19 106 ASN A C 1
ATOM 812 O O . ASN A 1 106 ? 6.186 17.554 -12.495 1.00 89.19 106 ASN A O 1
ATOM 816 N N . LYS A 1 107 ? 5.660 15.372 -12.463 1.00 91.00 107 LYS A N 1
ATOM 817 C CA . LYS A 1 107 ? 5.168 15.346 -11.084 1.00 91.00 107 LYS A CA 1
ATOM 818 C C . LYS A 1 107 ? 5.555 14.040 -10.412 1.00 91.00 107 LYS A C 1
ATOM 820 O O . LYS A 1 107 ? 4.987 12.995 -10.718 1.00 91.00 107 LYS A O 1
ATOM 825 N N . LYS A 1 108 ? 6.464 14.118 -9.439 1.00 88.00 108 LYS A N 1
ATOM 826 C CA . LYS A 1 108 ? 6.839 12.975 -8.600 1.00 88.00 108 LYS A CA 1
ATOM 827 C C . LYS A 1 108 ? 5.618 12.479 -7.819 1.00 88.00 108 LYS A C 1
ATOM 829 O O . LYS A 1 108 ? 4.909 13.275 -7.195 1.00 88.00 108 LYS A O 1
ATOM 834 N N . ALA A 1 109 ? 5.352 11.179 -7.865 1.00 88.19 109 ALA A N 1
ATOM 835 C CA . ALA A 1 109 ? 4.320 10.565 -7.051 1.00 88.19 109 ALA A CA 1
ATOM 836 C C . ALA A 1 109 ? 4.835 10.403 -5.611 1.00 88.19 109 ALA A C 1
ATOM 838 O O . ALA A 1 109 ? 6.043 10.265 -5.383 1.00 88.19 109 ALA A O 1
ATOM 839 N N . PRO A 1 110 ? 3.928 10.430 -4.622 1.00 90.25 110 PRO A N 1
ATOM 840 C CA . PRO A 1 110 ? 4.294 10.147 -3.242 1.00 90.25 110 PRO A CA 1
ATOM 841 C C . PRO A 1 110 ? 4.854 8.719 -3.089 1.00 90.25 110 PRO A C 1
ATOM 843 O O . PRO A 1 110 ? 4.766 7.905 -4.018 1.00 90.25 110 PRO A O 1
ATOM 846 N N . PRO A 1 111 ? 5.409 8.387 -1.911 1.00 90.88 111 PRO A N 1
ATOM 847 C CA . PRO A 1 111 ? 5.752 7.012 -1.573 1.00 90.88 111 PRO A CA 1
ATOM 848 C C . PRO A 1 111 ? 4.572 6.048 -1.792 1.00 90.88 111 PRO A C 1
ATOM 850 O O . PRO A 1 111 ? 3.410 6.469 -1.694 1.00 90.88 111 PRO A O 1
ATOM 853 N N . PRO A 1 112 ? 4.843 4.760 -2.078 1.00 93.00 112 PRO A N 1
ATOM 854 C CA . PRO A 1 112 ? 3.798 3.765 -2.285 1.00 93.00 112 PRO A CA 1
ATOM 855 C C . PRO A 1 112 ? 2.806 3.739 -1.113 1.00 93.00 112 PRO A C 1
ATOM 857 O O . PRO A 1 112 ? 3.232 3.649 0.038 1.00 93.00 112 PRO A O 1
ATOM 860 N N . PRO A 1 113 ? 1.486 3.791 -1.367 1.00 92.75 113 PRO A N 1
ATOM 861 C CA . PRO A 1 113 ? 0.508 3.767 -0.290 1.00 92.75 113 PRO A CA 1
ATOM 862 C C . PRO A 1 113 ? 0.449 2.384 0.373 1.00 92.75 113 PRO A C 1
ATOM 864 O O . PRO A 1 113 ? 0.584 1.352 -0.303 1.00 92.75 113 PRO A O 1
ATOM 867 N N . ASP A 1 114 ? 0.164 2.382 1.676 1.00 91.38 114 ASP A N 1
ATOM 868 C CA . ASP A 1 114 ? -0.275 1.196 2.415 1.00 91.38 114 ASP A CA 1
ATOM 869 C C . ASP A 1 114 ? -1.674 0.730 1.942 1.00 91.38 114 ASP A C 1
ATOM 871 O O . ASP A 1 114 ? -2.342 1.383 1.125 1.00 91.38 114 ASP A O 1
ATOM 875 N N . ILE A 1 115 ? -2.134 -0.426 2.414 1.00 91.44 115 ILE A N 1
ATOM 876 C CA . ILE A 1 115 ? -3.404 -1.043 2.023 1.00 91.44 115 ILE A CA 1
ATOM 877 C C . ILE A 1 115 ? -4.611 -0.170 2.383 1.00 91.44 115 ILE A C 1
ATOM 879 O O . ILE A 1 115 ? -5.568 -0.081 1.601 1.00 91.44 115 ILE A O 1
ATOM 883 N N . THR A 1 116 ? -4.548 0.527 3.521 1.00 93.38 116 THR A N 1
ATOM 884 C CA . THR A 1 116 ? -5.588 1.459 3.965 1.00 93.38 116 THR A CA 1
ATOM 885 C C . THR A 1 116 ? -5.660 2.632 3.000 1.00 93.38 116 THR A C 1
ATOM 887 O O . THR A 1 116 ? -6.707 2.880 2.398 1.00 93.38 116 THR A O 1
ATOM 890 N N . LYS A 1 117 ? -4.538 3.309 2.766 1.00 93.75 117 LYS A N 1
ATOM 891 C CA . LYS A 1 117 ? -4.449 4.482 1.910 1.00 93.75 117 LYS A CA 1
ATOM 892 C C . LYS A 1 117 ? -4.772 4.145 0.463 1.00 93.75 117 LYS A C 1
ATOM 894 O O . LYS A 1 117 ? -5.451 4.914 -0.213 1.00 93.75 117 LYS A O 1
ATOM 899 N N . ARG A 1 118 ? -4.370 2.966 -0.019 1.00 92.81 118 ARG A N 1
ATOM 900 C CA . ARG A 1 118 ? -4.745 2.466 -1.349 1.00 92.81 118 ARG A CA 1
ATOM 901 C C . ARG A 1 118 ? -6.260 2.315 -1.478 1.00 92.81 118 ARG A C 1
ATOM 903 O O . ARG A 1 118 ? -6.823 2.666 -2.518 1.00 92.81 118 ARG A O 1
ATOM 910 N N . ARG A 1 119 ? -6.934 1.804 -0.442 1.00 93.06 119 ARG A N 1
ATOM 911 C CA . ARG A 1 119 ? -8.398 1.693 -0.411 1.00 93.06 119 ARG A CA 1
ATOM 912 C C . ARG A 1 119 ? -9.059 3.067 -0.335 1.00 93.06 119 ARG A C 1
ATOM 914 O O . ARG A 1 119 ? -9.966 3.330 -1.122 1.00 93.06 119 ARG A O 1
ATOM 921 N N . GLU A 1 120 ? -8.584 3.946 0.540 1.00 93.19 120 GLU A N 1
ATOM 922 C CA . GLU A 1 120 ? -9.075 5.321 0.668 1.00 93.19 120 GLU A CA 1
ATOM 923 C C . GLU A 1 120 ? -8.958 6.090 -0.644 1.00 93.19 120 GLU A C 1
ATOM 925 O O . GLU A 1 120 ? -9.951 6.638 -1.107 1.00 93.19 120 GLU A O 1
ATOM 930 N N . ASN A 1 121 ? -7.787 6.072 -1.285 1.00 93.88 121 ASN A N 1
ATOM 931 C CA . ASN A 1 121 ? -7.552 6.748 -2.560 1.00 93.88 121 ASN A CA 1
ATOM 932 C C . ASN A 1 121 ? -8.548 6.272 -3.626 1.00 93.88 121 ASN A C 1
ATOM 934 O O . ASN A 1 121 ? -9.118 7.086 -4.349 1.00 93.88 121 ASN A O 1
ATOM 938 N N . ARG A 1 122 ? -8.825 4.961 -3.684 1.00 94.12 122 ARG A N 1
ATOM 939 C CA . ARG A 1 122 ? -9.811 4.388 -4.613 1.00 94.12 122 ARG A CA 1
ATOM 940 C C . ARG A 1 122 ? -11.234 4.851 -4.301 1.00 94.12 122 ARG A C 1
ATOM 942 O O . ARG A 1 122 ? -11.983 5.171 -5.219 1.00 94.12 122 ARG A O 1
ATOM 949 N N . LEU A 1 123 ? -11.611 4.884 -3.024 1.00 93.62 123 LEU A N 1
ATOM 950 C CA . LEU A 1 123 ? -12.932 5.345 -2.592 1.00 93.62 123 LEU A CA 1
ATOM 951 C C . LEU A 1 123 ? -13.105 6.853 -2.800 1.00 93.62 123 LEU A C 1
ATOM 953 O O . LEU A 1 123 ? -14.190 7.286 -3.167 1.00 93.62 123 LEU A O 1
ATOM 957 N N . THR A 1 124 ? -12.068 7.657 -2.575 1.00 94.38 124 THR A N 1
ATOM 958 C CA . THR A 1 124 ? -12.060 9.097 -2.866 1.00 94.38 124 THR A CA 1
ATOM 959 C C . THR A 1 124 ? -12.232 9.341 -4.355 1.00 94.38 124 THR A C 1
ATOM 961 O O . THR A 1 124 ? -13.195 9.998 -4.736 1.00 94.38 124 THR A O 1
ATOM 964 N N . LEU A 1 125 ? -11.402 8.714 -5.194 1.00 95.12 125 LEU A N 1
ATOM 965 C CA . LEU A 1 125 ? -11.510 8.848 -6.645 1.00 95.12 125 LEU A CA 1
ATOM 966 C C . LEU A 1 125 ? -12.892 8.416 -7.150 1.00 95.12 125 LEU A C 1
ATOM 968 O O . LEU A 1 125 ? -13.505 9.122 -7.941 1.00 95.12 125 LEU A O 1
ATOM 972 N N . LYS A 1 126 ? -13.428 7.287 -6.662 1.00 95.00 126 LYS A N 1
ATOM 973 C CA . LYS A 1 126 ? -14.779 6.835 -7.026 1.00 95.00 126 LYS A CA 1
ATOM 974 C C . LYS A 1 126 ? -15.834 7.905 -6.723 1.00 95.00 126 LYS A C 1
ATOM 976 O O . LYS A 1 126 ? -16.668 8.181 -7.577 1.00 95.00 126 LYS A O 1
ATOM 981 N N . ARG A 1 127 ? -15.796 8.501 -5.528 1.00 94.50 127 ARG A N 1
ATOM 982 C CA . ARG A 1 127 ? -16.743 9.550 -5.116 1.00 94.50 127 ARG A CA 1
ATOM 983 C C . ARG A 1 127 ? -16.629 10.794 -5.990 1.00 94.50 127 ARG A C 1
ATOM 985 O O . ARG A 1 127 ? -17.647 11.325 -6.414 1.00 94.50 127 ARG A O 1
ATOM 992 N N . GLU A 1 128 ? -15.407 11.232 -6.276 1.00 95.44 128 GLU A N 1
ATOM 993 C CA . GLU A 1 128 ? -15.155 12.387 -7.142 1.00 95.44 128 GLU A CA 1
ATOM 994 C C . GLU A 1 128 ? -15.680 12.158 -8.562 1.00 95.44 128 GLU A C 1
ATOM 996 O O . GLU A 1 128 ? -16.299 13.051 -9.138 1.00 95.44 128 GLU A O 1
ATOM 1001 N N . LEU A 1 129 ? -15.479 10.958 -9.115 1.00 96.25 129 LEU A N 1
ATOM 1002 C CA . LEU A 1 129 ? -15.964 10.607 -10.449 1.00 96.25 129 LEU A CA 1
ATOM 1003 C C . LEU A 1 129 ? -17.495 10.524 -10.497 1.00 96.25 129 LEU A C 1
ATOM 1005 O O . LEU A 1 129 ? -18.083 11.082 -11.417 1.00 96.25 129 LEU A O 1
ATOM 1009 N N . ILE A 1 130 ? -18.137 9.901 -9.505 1.00 96.12 130 ILE A N 1
ATOM 1010 C CA . ILE A 1 130 ? -19.607 9.830 -9.418 1.00 96.12 130 ILE A CA 1
ATOM 1011 C C . ILE A 1 130 ? -20.200 11.235 -9.306 1.00 96.12 130 ILE A C 1
ATOM 1013 O O . ILE A 1 130 ? -21.035 11.615 -10.120 1.00 96.12 130 ILE A O 1
ATOM 1017 N N . LYS A 1 131 ? -19.677 12.072 -8.403 1.00 95.62 131 LYS A N 1
ATOM 1018 C CA . LYS A 1 131 ? -20.112 13.470 -8.296 1.00 95.62 131 LYS A CA 1
ATOM 1019 C C . LYS A 1 131 ? -19.951 14.224 -9.615 1.00 95.62 131 LYS A C 1
ATOM 1021 O O . LYS A 1 131 ? -20.826 14.993 -9.997 1.00 95.62 131 LYS A O 1
A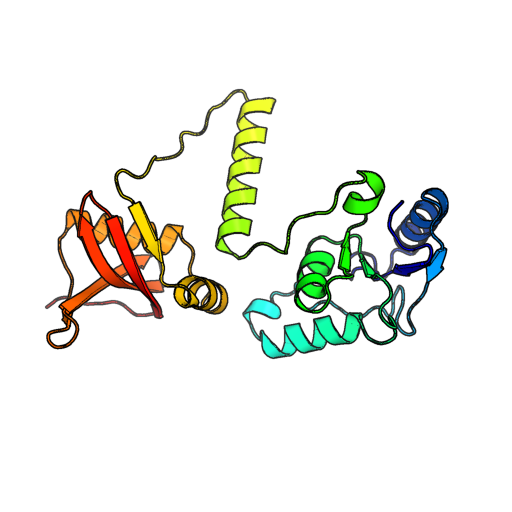TOM 1026 N N . LYS A 1 132 ? -18.829 14.026 -10.312 1.00 96.56 132 LYS A N 1
ATOM 1027 C CA . LYS A 1 132 ? -18.524 14.742 -11.555 1.00 96.56 132 LYS A CA 1
ATOM 1028 C C . LYS A 1 132 ? -19.402 14.312 -12.732 1.00 96.56 132 LYS A C 1
ATOM 1030 O O . LYS A 1 132 ? -19.773 15.172 -13.525 1.00 96.56 132 LYS A O 1
ATOM 1035 N N . TYR A 1 133 ? -19.664 13.016 -12.887 1.00 96.81 133 TYR A N 1
ATOM 1036 C CA . TYR A 1 133 ? -20.310 12.475 -14.089 1.00 96.81 133 TYR A CA 1
ATOM 1037 C C . TYR A 1 133 ? -21.783 12.108 -13.893 1.00 96.81 133 TYR A C 1
ATOM 1039 O O . TYR A 1 133 ? -22.539 12.162 -14.856 1.00 96.81 133 TYR A O 1
ATOM 1047 N N . GLU A 1 134 ? -22.194 11.775 -12.672 1.00 95.44 134 GLU A N 1
ATOM 1048 C CA . GLU A 1 134 ? -23.573 11.396 -12.332 1.00 95.44 134 GLU A CA 1
ATOM 1049 C C . GLU A 1 134 ? -24.280 12.486 -11.509 1.00 95.44 134 GLU A C 1
ATOM 1051 O O . GLU A 1 134 ? -25.500 12.482 -11.393 1.00 95.44 134 GLU A O 1
ATOM 1056 N N . GLY A 1 135 ? -23.536 13.451 -10.952 1.00 93.25 135 GLY A N 1
ATOM 1057 C CA . GLY A 1 135 ? -24.090 14.522 -10.116 1.00 93.25 135 GLY A CA 1
ATOM 1058 C C . GLY A 1 135 ? -24.479 14.073 -8.703 1.00 93.25 135 GLY A C 1
ATOM 1059 O O . GLY A 1 135 ? -24.925 14.894 -7.904 1.00 93.25 135 GLY A O 1
ATOM 1060 N N . GLU A 1 136 ? -24.291 12.795 -8.373 1.00 92.31 136 GLU A N 1
ATOM 1061 C CA . GLU A 1 136 ? -24.628 12.233 -7.068 1.00 92.31 136 GLU A CA 1
ATOM 1062 C C . GLU A 1 136 ? -23.518 12.477 -6.035 1.00 92.31 136 GLU A C 1
ATOM 1064 O O . GLU A 1 136 ? -22.333 12.232 -6.276 1.00 92.31 136 GLU A O 1
ATOM 1069 N N . GLU A 1 137 ? -23.899 12.917 -4.833 1.00 88.31 137 GLU A N 1
ATOM 1070 C CA . GLU A 1 137 ? -22.976 13.025 -3.705 1.00 88.31 137 GLU A CA 1
ATOM 1071 C C . GLU A 1 137 ? -23.088 11.815 -2.778 1.00 88.31 137 GLU A C 1
ATOM 1073 O O . GLU A 1 137 ? -24.084 11.606 -2.087 1.00 88.31 137 GLU A O 1
ATOM 1078 N N . ILE A 1 138 ? -22.009 11.037 -2.704 1.00 87.25 138 ILE A N 1
ATOM 1079 C CA . ILE A 1 138 ? -21.888 9.960 -1.724 1.00 87.25 138 ILE A CA 1
ATOM 1080 C C . ILE A 1 138 ? -21.427 10.561 -0.397 1.00 87.25 138 ILE A C 1
ATOM 1082 O O . ILE A 1 138 ? -20.266 10.962 -0.245 1.00 87.25 138 ILE A O 1
ATOM 1086 N N . LEU A 1 139 ? -22.334 10.572 0.577 1.00 83.50 139 LEU A N 1
ATOM 1087 C CA . LEU A 1 139 ? -22.041 11.003 1.937 1.00 83.50 139 LEU A CA 1
ATOM 1088 C C . LEU A 1 139 ? -21.018 10.069 2.589 1.00 83.50 139 LEU A C 1
ATOM 1090 O O . LEU A 1 139 ? -21.150 8.844 2.564 1.00 83.50 139 LEU A O 1
ATOM 1094 N N . VAL A 1 140 ? -19.998 10.666 3.200 1.00 82.56 140 VAL A N 1
ATOM 1095 C CA . VAL A 1 140 ? -19.033 9.945 4.029 1.00 82.56 140 VAL A CA 1
ATOM 1096 C C . VAL A 1 140 ? -19.344 10.220 5.479 1.00 82.56 140 VAL A C 1
ATOM 1098 O O . VAL A 1 140 ? -19.409 11.372 5.907 1.00 82.56 140 VAL A O 1
ATOM 1101 N N . GLU A 1 141 ? -19.528 9.140 6.223 1.00 82.62 141 GLU A N 1
ATOM 1102 C CA . GLU A 1 141 ? -19.726 9.202 7.658 1.00 82.62 141 GLU A CA 1
ATOM 1103 C C . GLU A 1 141 ? -18.513 9.871 8.311 1.00 82.62 141 GLU A C 1
ATOM 1105 O O . GLU A 1 141 ? -17.381 9.387 8.214 1.00 82.62 141 GLU A O 1
ATOM 1110 N N . LYS A 1 142 ? -18.752 11.009 8.963 1.00 87.25 142 LYS A N 1
ATOM 1111 C CA . LYS A 1 142 ? -17.748 11.642 9.811 1.00 87.25 142 LYS A CA 1
ATOM 1112 C C . LYS A 1 142 ? -17.675 10.866 11.116 1.00 87.25 142 LYS A C 1
ATOM 1114 O O . LYS A 1 142 ? -18.704 10.590 11.725 1.00 87.25 142 LYS A O 1
ATOM 1119 N N . LEU A 1 143 ? -16.460 10.534 11.535 1.00 92.50 143 LEU A N 1
ATOM 1120 C CA . LEU A 1 143 ? -16.242 9.958 12.853 1.00 92.50 143 LEU A CA 1
ATOM 1121 C C . LEU A 1 143 ? -16.426 11.050 13.904 1.00 92.50 143 LEU A C 1
ATOM 1123 O O . LEU A 1 143 ? -15.861 12.135 13.786 1.00 92.50 143 LEU A O 1
ATOM 1127 N N . ASP A 1 144 ? -17.203 10.737 14.930 1.00 94.00 144 ASP A N 1
ATOM 1128 C CA . ASP A 1 144 ? -17.406 11.546 16.131 1.00 94.00 144 ASP A CA 1
ATOM 1129 C C . ASP A 1 144 ? -16.360 11.236 17.221 1.00 94.00 144 ASP A C 1
ATOM 1131 O O . ASP A 1 144 ? -16.524 11.626 18.369 1.00 94.00 144 ASP A O 1
ATOM 1135 N N . PHE A 1 145 ? -15.289 10.522 16.863 1.00 95.81 145 PHE A N 1
ATOM 1136 C CA . PHE A 1 145 ? -14.178 10.154 17.738 1.00 95.81 145 PHE A CA 1
ATOM 1137 C C . PHE A 1 145 ? -12.840 10.230 16.998 1.00 95.81 145 PHE A C 1
ATOM 1139 O O . PHE A 1 145 ? -12.785 10.159 15.765 1.00 95.81 145 PHE A O 1
ATOM 1146 N N . LYS A 1 146 ? -11.750 10.350 17.761 1.00 96.56 146 LYS A N 1
ATOM 1147 C CA . LYS A 1 146 ? -10.374 10.415 17.251 1.00 96.56 146 LYS A CA 1
ATOM 1148 C C . LYS A 1 146 ? -9.667 9.074 17.453 1.00 96.56 146 LYS A C 1
ATOM 1150 O O . LYS A 1 146 ? -9.883 8.390 18.452 1.00 96.56 146 LYS A O 1
ATOM 1155 N N . LEU A 1 147 ? -8.809 8.709 16.503 1.00 96.75 147 LEU A N 1
ATOM 1156 C CA . LEU A 1 147 ? -7.942 7.535 16.596 1.00 96.75 147 LEU A CA 1
ATOM 1157 C C . LEU A 1 147 ? -6.484 7.964 16.506 1.00 96.75 147 LEU A C 1
ATOM 1159 O O . LEU A 1 147 ? -6.070 8.577 15.520 1.00 96.75 147 LEU A O 1
ATOM 1163 N N . GLU A 1 148 ? -5.710 7.579 17.509 1.00 97.25 148 GLU A N 1
ATOM 1164 C CA . GLU A 1 148 ? -4.258 7.689 17.520 1.00 97.25 148 GLU A CA 1
ATOM 1165 C C . GLU A 1 148 ? -3.645 6.292 17.470 1.00 97.25 148 GLU A C 1
ATOM 1167 O O . GLU A 1 148 ? -4.259 5.308 17.877 1.00 97.25 148 GLU A O 1
ATOM 1172 N N . PHE A 1 149 ? -2.420 6.189 16.969 1.00 96.94 149 PHE A N 1
ATOM 1173 C CA . PHE A 1 149 ? -1.724 4.915 16.823 1.00 96.94 149 PHE A CA 1
ATOM 1174 C C . PHE A 1 149 ? -0.316 5.068 17.370 1.00 96.94 149 PHE A C 1
ATOM 1176 O O . PHE A 1 149 ? 0.353 6.056 17.060 1.00 96.94 149 PHE A O 1
ATOM 1183 N N . LYS A 1 150 ? 0.151 4.079 18.136 1.00 96.00 150 LYS A N 1
ATOM 1184 C CA . LYS A 1 150 ? 1.590 3.938 18.373 1.00 96.00 150 LYS A CA 1
ATOM 1185 C C . LYS A 1 150 ? 2.319 3.692 17.049 1.00 96.00 150 LYS A C 1
ATOM 1187 O O . LYS A 1 150 ? 1.741 3.132 16.118 1.00 96.00 150 LYS A O 1
ATOM 1192 N N . GLU A 1 151 ? 3.580 4.108 16.997 1.00 89.88 151 GLU A N 1
ATOM 1193 C CA . GLU A 1 151 ? 4.403 4.165 15.782 1.00 89.88 151 GLU A CA 1
ATOM 1194 C C . GLU A 1 151 ? 4.389 2.847 14.985 1.00 89.88 151 GLU A C 1
ATOM 1196 O O . GLU A 1 151 ? 4.014 2.832 13.814 1.00 89.88 151 GLU A O 1
ATOM 1201 N N . GLU A 1 152 ? 4.630 1.721 15.658 1.00 93.56 152 GLU A N 1
ATOM 1202 C CA . GLU A 1 152 ? 4.712 0.383 15.047 1.00 93.56 152 GLU A CA 1
ATOM 1203 C C . GLU A 1 152 ? 3.356 -0.204 14.613 1.00 93.56 152 GLU A C 1
ATOM 1205 O O . GLU A 1 152 ? 3.286 -1.175 13.856 1.00 93.56 152 GLU A O 1
ATOM 1210 N N . VAL A 1 153 ? 2.237 0.342 15.101 1.00 95.44 153 VAL A N 1
ATOM 1211 C CA . VAL A 1 153 ? 0.919 -0.282 14.897 1.00 95.44 153 VAL A CA 1
ATOM 1212 C C . VAL A 1 153 ? 0.505 -0.214 13.436 1.00 95.44 153 VAL A C 1
ATOM 1214 O O . VAL A 1 153 ? -0.089 -1.162 12.928 1.00 95.44 153 VAL A O 1
ATOM 1217 N N . ARG A 1 154 ? 0.835 0.882 12.744 1.00 93.00 154 ARG A N 1
ATOM 1218 C CA . ARG A 1 154 ? 0.486 1.056 11.328 1.00 93.00 154 ARG A CA 1
ATOM 1219 C C . ARG A 1 154 ? 1.207 0.050 10.438 1.00 93.00 154 ARG A C 1
ATOM 1221 O O . ARG A 1 154 ? 0.581 -0.526 9.554 1.00 93.00 154 ARG A O 1
ATOM 1228 N N . GLU A 1 155 ? 2.480 -0.204 10.716 1.00 92.19 155 GLU A N 1
ATOM 1229 C CA . GLU A 1 155 ? 3.267 -1.216 10.013 1.00 92.19 155 GLU A CA 1
ATOM 1230 C C . GLU A 1 155 ? 2.696 -2.618 10.257 1.00 92.19 155 GLU A C 1
ATOM 1232 O O . GLU A 1 155 ? 2.407 -3.349 9.312 1.00 92.19 155 GLU A O 1
ATOM 1237 N N . LYS A 1 156 ? 2.383 -2.958 11.515 1.00 94.44 156 LYS A N 1
ATOM 1238 C CA . LYS A 1 156 ? 1.748 -4.245 11.844 1.00 94.44 156 LYS A CA 1
ATOM 1239 C C . LYS A 1 156 ? 0.363 -4.408 11.226 1.00 94.44 156 LYS A C 1
ATOM 1241 O O . LYS A 1 156 ? -0.028 -5.528 10.897 1.00 94.44 156 LYS A O 1
ATOM 1246 N N . MET A 1 157 ? -0.393 -3.324 11.075 1.00 95.12 157 MET A N 1
ATOM 1247 C CA . MET A 1 157 ? -1.665 -3.339 10.356 1.00 95.12 157 MET A CA 1
ATOM 1248 C C . MET A 1 157 ? -1.461 -3.636 8.868 1.00 95.12 157 MET A C 1
ATOM 1250 O O . MET A 1 157 ? -2.181 -4.476 8.337 1.00 95.12 157 MET A O 1
ATOM 1254 N N . GLU A 1 158 ? -0.477 -3.010 8.216 1.00 92.69 158 GLU A N 1
ATOM 1255 C CA . GLU A 1 158 ? -0.121 -3.286 6.816 1.00 92.69 158 GLU A CA 1
ATOM 1256 C C . GLU A 1 158 ? 0.292 -4.752 6.627 1.00 92.69 158 GLU A C 1
ATOM 1258 O O . GLU A 1 158 ? -0.314 -5.455 5.816 1.00 92.69 158 GLU A O 1
ATOM 1263 N N . GLU A 1 159 ? 1.247 -5.242 7.427 1.00 91.25 159 GLU A N 1
ATOM 1264 C CA . GLU A 1 159 ? 1.722 -6.636 7.390 1.00 91.25 159 GLU A CA 1
ATOM 1265 C C . GLU A 1 159 ? 0.573 -7.645 7.530 1.00 91.25 159 GLU A C 1
ATOM 1267 O O . GLU A 1 159 ? 0.548 -8.690 6.881 1.00 91.25 159 GLU A O 1
ATOM 1272 N N . ARG A 1 160 ? -0.398 -7.334 8.396 1.00 92.38 160 ARG A N 1
ATOM 1273 C CA . ARG A 1 160 ? -1.530 -8.216 8.718 1.00 92.38 160 ARG A CA 1
ATOM 1274 C C . ARG A 1 160 ? -2.774 -7.929 7.881 1.00 92.38 160 ARG A C 1
ATOM 1276 O O . ARG A 1 160 ? -3.821 -8.522 8.144 1.00 92.38 160 ARG A O 1
ATOM 1283 N N . MET A 1 161 ? -2.674 -7.037 6.893 1.00 92.62 161 MET A N 1
ATOM 1284 C CA . MET A 1 161 ? -3.771 -6.618 6.014 1.00 92.62 161 MET A CA 1
ATOM 1285 C C . MET A 1 161 ? -5.010 -6.112 6.778 1.00 92.62 161 MET A C 1
ATOM 1287 O O . MET A 1 161 ? -6.148 -6.363 6.379 1.00 92.62 161 MET A O 1
ATOM 1291 N N . ILE A 1 162 ? -4.794 -5.405 7.887 1.00 95.50 162 ILE A N 1
ATOM 1292 C CA . ILE A 1 162 ? -5.842 -4.805 8.715 1.00 95.50 162 ILE A CA 1
ATOM 1293 C C . ILE A 1 162 ? -6.082 -3.373 8.239 1.00 95.50 162 ILE A C 1
ATOM 1295 O O . ILE A 1 162 ? -5.176 -2.539 8.243 1.00 95.50 162 ILE A O 1
ATOM 1299 N N . LEU A 1 163 ? -7.315 -3.063 7.845 1.00 95.75 163 LEU A N 1
ATOM 1300 C CA . LEU A 1 163 ? -7.685 -1.730 7.383 1.00 95.75 163 LEU A CA 1
ATOM 1301 C C . LEU A 1 163 ? -8.021 -0.818 8.563 1.00 95.75 163 LEU A C 1
ATOM 1303 O O . LEU A 1 163 ? -8.583 -1.252 9.569 1.00 95.75 163 LEU A O 1
ATOM 1307 N N . LEU A 1 164 ? -7.815 0.490 8.396 1.00 95.50 164 LEU A N 1
ATOM 1308 C CA . LEU A 1 164 ? -8.328 1.486 9.344 1.00 95.50 164 LEU A CA 1
ATOM 1309 C C . LEU A 1 164 ? -9.849 1.363 9.549 1.00 95.50 164 LEU A C 1
ATOM 1311 O O . LEU A 1 164 ? -10.336 1.544 10.662 1.00 95.50 164 LEU A O 1
ATOM 1315 N N . SER A 1 165 ? -10.602 0.995 8.506 1.00 95.06 165 SER A N 1
ATOM 1316 C CA . SER A 1 165 ? -12.044 0.739 8.613 1.00 95.06 165 SER A CA 1
ATOM 1317 C C . SER A 1 165 ? -12.387 -0.409 9.562 1.00 95.06 165 SER A C 1
ATOM 1319 O O . SER A 1 165 ? -13.444 -0.367 10.188 1.00 95.06 165 SER A O 1
ATOM 1321 N N . ASP A 1 166 ? -11.506 -1.404 9.693 1.00 96.75 166 ASP A N 1
ATOM 1322 C CA . ASP A 1 166 ? -11.714 -2.539 10.594 1.00 96.75 166 ASP A CA 1
ATOM 1323 C C . ASP A 1 166 ? -11.544 -2.081 12.050 1.00 96.75 166 ASP A C 1
ATOM 1325 O O . ASP A 1 166 ? -12.391 -2.368 12.893 1.00 96.75 166 ASP A O 1
ATOM 1329 N N . ILE A 1 167 ? -10.520 -1.262 12.325 1.00 97.44 167 ILE A N 1
ATOM 1330 C CA . ILE A 1 167 ? -10.290 -0.628 13.637 1.00 97.44 167 ILE A CA 1
ATOM 1331 C C . ILE A 1 167 ? -11.464 0.277 14.027 1.00 97.44 167 ILE A C 1
ATOM 1333 O O . ILE A 1 167 ? -11.985 0.187 15.138 1.00 97.44 167 ILE A O 1
ATOM 1337 N N . ILE A 1 168 ? -11.918 1.120 13.093 1.00 97.12 168 ILE A N 1
ATOM 1338 C CA . ILE A 1 168 ? -13.080 1.997 13.279 1.00 97.12 168 ILE A CA 1
ATOM 1339 C C . ILE A 1 168 ? -14.319 1.175 13.639 1.00 97.12 168 ILE A C 1
ATOM 1341 O O . ILE A 1 168 ? -15.062 1.557 14.541 1.00 97.12 168 ILE A O 1
ATOM 1345 N N . ALA A 1 169 ? -14.555 0.056 12.950 1.00 97.31 169 ALA A N 1
ATOM 1346 C CA . ALA A 1 169 ? -15.703 -0.800 13.221 1.00 97.31 169 ALA A CA 1
ATOM 1347 C C . ALA A 1 169 ? -15.638 -1.409 14.631 1.00 97.31 169 ALA A C 1
ATOM 1349 O O . ALA A 1 169 ? -16.643 -1.382 15.341 1.00 97.31 169 ALA A O 1
ATOM 1350 N N . VAL A 1 170 ? -14.461 -1.879 15.067 1.00 97.94 170 VAL A N 1
ATOM 1351 C CA . VAL A 1 170 ? -14.271 -2.402 16.431 1.00 97.94 170 VAL A CA 1
ATOM 1352 C C . VAL A 1 170 ? -14.537 -1.317 17.481 1.00 97.94 170 VAL A C 1
ATOM 1354 O O . VAL A 1 170 ? -15.277 -1.567 18.429 1.00 97.94 170 VAL A O 1
ATOM 1357 N N . ILE A 1 171 ? -14.014 -0.098 17.301 1.00 98.06 171 ILE A N 1
ATOM 1358 C CA . ILE A 1 171 ? -14.254 1.015 18.239 1.00 98.06 171 ILE A CA 1
ATOM 1359 C C . ILE A 1 171 ? -15.730 1.423 18.268 1.00 98.06 171 ILE A C 1
ATOM 1361 O O . ILE A 1 171 ? -16.273 1.666 19.343 1.00 98.06 171 ILE A O 1
ATOM 1365 N N . LYS A 1 172 ? -16.416 1.460 17.119 1.00 97.44 172 LYS A N 1
ATOM 1366 C CA . LYS A 1 172 ? -17.860 1.743 17.077 1.00 97.44 172 LYS A CA 1
ATOM 1367 C C . LYS A 1 172 ? -18.671 0.708 17.849 1.00 97.44 172 LYS A C 1
ATOM 1369 O O . LYS A 1 172 ? -19.579 1.085 18.587 1.00 97.44 172 LYS A O 1
ATOM 1374 N N . GLU A 1 173 ? -18.348 -0.574 17.697 1.00 97.38 173 GLU A N 1
ATOM 1375 C CA . GLU A 1 173 ? -19.022 -1.636 18.446 1.00 97.38 173 GLU A CA 1
ATOM 1376 C C . GLU A 1 173 ? -18.723 -1.541 19.943 1.00 97.38 173 GLU A C 1
ATOM 1378 O O . GLU A 1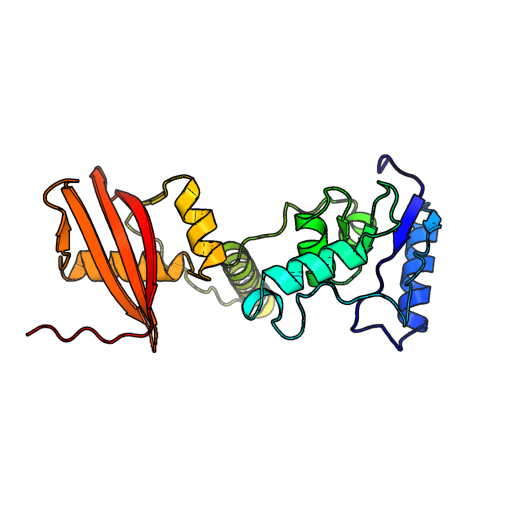 173 ? -19.627 -1.625 20.777 1.00 97.38 173 GLU A O 1
ATOM 1383 N N . TYR A 1 174 ? -17.464 -1.290 20.293 1.00 97.12 174 TYR A N 1
ATOM 1384 C CA . TYR A 1 174 ? -17.059 -1.077 21.673 1.00 97.12 174 TYR A CA 1
ATOM 1385 C C . TYR A 1 174 ? -17.779 0.127 22.305 1.00 97.12 174 TYR A C 1
ATOM 1387 O O . TYR A 1 174 ? -18.293 0.010 23.411 1.00 97.12 174 TYR A O 1
ATOM 1395 N N . ARG A 1 175 ? -17.921 1.262 21.609 1.00 96.38 175 ARG A N 1
ATOM 1396 C CA . ARG A 1 175 ? -18.652 2.434 22.132 1.00 96.38 175 ARG A CA 1
ATOM 1397 C C . ARG A 1 175 ? -20.133 2.143 22.390 1.00 96.38 175 ARG A C 1
ATOM 1399 O O . ARG A 1 175 ? -20.693 2.700 23.333 1.00 96.38 175 ARG A O 1
ATOM 1406 N N . LYS A 1 176 ? -20.752 1.263 21.592 1.00 96.38 176 LYS A N 1
ATOM 1407 C CA . LYS A 1 176 ? -22.149 0.827 21.770 1.00 96.38 176 LYS A CA 1
ATOM 1408 C C . LYS A 1 176 ? -22.328 -0.147 22.930 1.00 96.38 176 LYS A C 1
ATOM 1410 O O . LYS A 1 176 ? -23.289 -0.026 23.680 1.00 96.38 176 LYS A O 1
ATOM 1415 N N . THR A 1 177 ? -21.439 -1.129 23.047 1.00 95.69 177 THR A N 1
ATOM 1416 C CA . THR A 1 177 ? -21.616 -2.272 23.960 1.00 95.69 177 THR A CA 1
ATOM 1417 C C . THR A 1 177 ? -20.858 -2.119 25.273 1.00 95.69 177 THR A C 1
ATOM 1419 O O . THR A 1 177 ? -21.228 -2.733 26.269 1.00 95.69 177 THR A O 1
ATOM 1422 N N . ARG A 1 178 ? -19.779 -1.329 25.267 1.00 95.38 178 ARG A N 1
ATOM 1423 C CA . ARG A 1 178 ? -18.764 -1.220 26.325 1.00 95.38 178 ARG A CA 1
ATOM 1424 C C . ARG A 1 178 ? -18.143 -2.563 26.721 1.00 95.38 178 ARG A C 1
ATOM 1426 O O . ARG A 1 178 ? -17.572 -2.695 27.799 1.00 95.38 178 ARG A O 1
ATOM 1433 N N . VAL A 1 179 ? -18.211 -3.555 25.832 1.00 94.31 179 VAL A N 1
ATOM 1434 C CA . VAL A 1 179 ? -17.624 -4.879 26.049 1.00 94.31 179 VAL A CA 1
ATOM 1435 C C . VAL A 1 179 ? -16.148 -4.847 25.664 1.00 94.31 179 VAL A C 1
ATOM 1437 O O . VAL A 1 179 ? -15.797 -4.782 24.486 1.00 94.31 179 VAL A O 1
ATOM 1440 N N . ALA A 1 180 ? -15.281 -4.927 26.669 1.00 96.19 180 ALA A N 1
ATOM 1441 C CA . ALA A 1 180 ? -13.843 -5.104 26.508 1.00 96.19 180 ALA A CA 1
ATOM 1442 C C . ALA A 1 180 ? -13.267 -5.909 27.679 1.00 96.19 180 ALA A C 1
ATOM 1444 O O . ALA A 1 180 ? -13.786 -5.871 28.794 1.00 96.19 180 ALA A O 1
ATOM 1445 N N . ALA A 1 181 ? -12.169 -6.618 27.431 1.00 95.06 181 ALA A N 1
ATOM 1446 C CA . ALA A 1 181 ? -11.351 -7.198 28.489 1.00 95.06 181 ALA A CA 1
ATOM 1447 C C . ALA A 1 181 ? -10.316 -6.165 28.949 1.00 95.06 181 ALA A C 1
ATOM 1449 O O . ALA A 1 181 ? -9.673 -5.531 28.115 1.00 95.06 181 ALA A O 1
ATOM 1450 N N . ARG A 1 182 ? -10.128 -6.005 30.260 1.00 96.50 182 ARG A N 1
ATOM 1451 C CA . ARG A 1 182 ? -9.098 -5.120 30.814 1.00 96.50 182 ARG A CA 1
ATOM 1452 C C . ARG A 1 182 ? -7.883 -5.929 31.248 1.00 96.50 182 ARG A C 1
ATOM 1454 O O . ARG A 1 182 ? -8.014 -6.852 32.048 1.00 96.50 182 ARG A O 1
ATOM 1461 N N . ASN A 1 183 ? -6.705 -5.555 30.763 1.00 95.81 183 ASN A N 1
ATOM 1462 C CA . ASN A 1 183 ? -5.448 -6.059 31.299 1.00 95.81 183 ASN A CA 1
ATOM 1463 C C . ASN A 1 183 ? -5.171 -5.370 32.647 1.00 95.81 183 ASN A C 1
ATOM 1465 O O . ASN A 1 183 ? -5.125 -4.144 32.722 1.00 95.81 183 ASN A O 1
ATOM 1469 N N . VAL A 1 184 ? -5.022 -6.151 33.719 1.00 94.25 184 VAL A N 1
ATOM 1470 C CA . VAL A 1 184 ? -4.867 -5.621 35.086 1.00 94.25 184 VAL A CA 1
ATOM 1471 C C . VAL A 1 184 ? -3.490 -4.987 35.307 1.00 94.25 184 VAL A C 1
ATOM 1473 O O . VAL A 1 184 ? -3.388 -4.029 36.065 1.00 94.25 184 VAL A O 1
ATOM 1476 N N . GLU A 1 185 ? -2.456 -5.478 34.624 1.00 94.31 185 GLU A N 1
ATOM 1477 C CA . GLU A 1 185 ? -1.078 -4.996 34.766 1.00 94.31 185 GLU A CA 1
ATOM 1478 C C . GLU A 1 185 ? -0.855 -3.690 34.002 1.00 94.31 185 GLU A C 1
ATOM 1480 O O . GLU A 1 185 ? -0.276 -2.745 34.531 1.00 94.31 185 GLU A O 1
ATOM 1485 N N . THR A 1 186 ? -1.330 -3.622 32.755 1.00 94.44 186 THR A N 1
ATOM 1486 C CA . THR A 1 186 ? -1.102 -2.459 31.881 1.00 94.44 186 THR A CA 1
ATOM 1487 C C . THR A 1 186 ? -2.241 -1.446 31.916 1.00 94.44 186 THR A C 1
ATOM 1489 O O . THR A 1 186 ? -2.069 -0.313 31.479 1.00 94.44 186 THR A O 1
ATOM 1492 N N . GLY A 1 187 ? -3.423 -1.847 32.388 1.00 94.56 187 GLY A N 1
ATOM 1493 C CA . GLY A 1 187 ? -4.644 -1.044 32.345 1.00 94.56 187 GLY A CA 1
ATOM 1494 C C . GLY A 1 187 ? -5.315 -0.969 30.969 1.00 94.56 187 GLY A C 1
ATOM 1495 O O . GLY A 1 187 ? -6.399 -0.392 30.879 1.00 94.56 187 GLY A O 1
ATOM 1496 N N . LEU A 1 188 ? -4.717 -1.561 29.928 1.00 97.25 188 LEU A N 1
ATOM 1497 C CA . LEU A 1 188 ? -5.199 -1.480 28.549 1.00 97.25 188 LEU A CA 1
ATOM 1498 C C . LEU A 1 188 ? -6.480 -2.292 28.335 1.00 97.25 188 LEU A C 1
ATOM 1500 O O . LEU A 1 188 ? -6.687 -3.350 28.938 1.00 97.25 188 LEU A O 1
ATOM 1504 N N . LEU A 1 189 ? -7.328 -1.797 27.440 1.00 98.19 189 LEU A N 1
ATOM 1505 C CA . LEU A 1 189 ? -8.576 -2.431 27.040 1.00 98.19 189 LEU A CA 1
ATOM 1506 C C . LEU A 1 189 ? -8.369 -3.218 25.756 1.00 98.19 189 LEU A C 1
ATOM 1508 O O . LEU A 1 189 ? -7.733 -2.746 24.821 1.00 98.19 189 LEU A O 1
ATOM 1512 N N . THR A 1 190 ? -8.939 -4.416 25.696 1.00 97.75 190 THR A N 1
ATOM 1513 C CA . THR A 1 190 ? -8.969 -5.253 24.500 1.00 97.75 190 THR A CA 1
ATOM 1514 C C . THR A 1 190 ? -10.406 -5.451 24.052 1.00 97.75 190 THR A C 1
ATOM 1516 O O . THR A 1 190 ? -11.208 -6.057 24.766 1.00 97.75 190 THR A O 1
ATOM 1519 N N . ALA A 1 191 ? -10.721 -4.970 22.854 1.00 97.62 191 ALA A N 1
ATOM 1520 C CA . ALA A 1 191 ? -12.016 -5.158 22.212 1.00 97.62 191 ALA A CA 1
ATOM 1521 C C . ALA A 1 191 ? -11.848 -5.912 20.895 1.00 97.62 191 ALA A C 1
ATOM 1523 O O . ALA A 1 191 ? -10.755 -5.995 20.327 1.00 97.62 191 ALA A O 1
ATOM 1524 N N . ASN A 1 192 ? -12.946 -6.480 20.411 1.00 96.81 192 ASN A N 1
ATOM 1525 C CA . ASN A 1 192 ? -12.954 -7.202 19.154 1.00 96.81 192 AS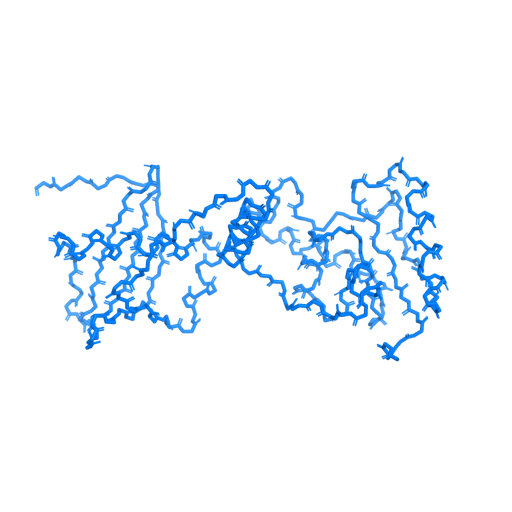N A CA 1
ATOM 1526 C C . ASN A 1 192 ? -14.285 -7.060 18.428 1.00 96.81 192 ASN A C 1
ATOM 1528 O O . ASN A 1 192 ? -15.311 -6.761 19.033 1.00 96.81 192 ASN A O 1
ATOM 1532 N N . LEU A 1 193 ? -14.250 -7.314 17.125 1.00 96.88 193 LEU A N 1
ATOM 1533 C CA . LEU A 1 193 ? -15.438 -7.426 16.299 1.00 96.88 193 LEU A CA 1
ATOM 1534 C C . LEU A 1 193 ? -15.197 -8.446 15.195 1.00 96.88 193 LEU A C 1
ATOM 1536 O O . LEU A 1 193 ? -14.184 -8.413 14.490 1.00 96.88 193 LEU A O 1
ATOM 1540 N N . ARG A 1 194 ? -16.165 -9.344 15.018 1.00 95.88 194 ARG A N 1
ATOM 1541 C CA . ARG A 1 194 ? -16.179 -10.266 13.889 1.00 95.88 194 ARG A CA 1
ATOM 1542 C C . ARG A 1 194 ? -16.837 -9.615 12.680 1.00 95.88 194 ARG A C 1
ATOM 1544 O O . ARG A 1 194 ? -18.043 -9.393 12.671 1.00 95.88 194 ARG A O 1
ATOM 1551 N N . LEU A 1 195 ? -16.047 -9.380 11.640 1.00 94.44 195 LEU A N 1
ATOM 1552 C CA . LEU A 1 195 ? -16.498 -8.916 10.334 1.00 94.44 195 LEU A CA 1
ATOM 1553 C C . LEU A 1 195 ? -16.406 -10.086 9.352 1.00 94.44 195 LEU A C 1
ATOM 1555 O O . LEU A 1 195 ? -15.324 -10.590 9.051 1.00 94.44 195 LEU A O 1
ATOM 1559 N N . LEU A 1 196 ? -17.559 -10.545 8.861 1.00 91.25 196 LEU A N 1
ATOM 1560 C CA . LEU A 1 196 ? -17.664 -11.738 8.015 1.00 91.25 196 LEU A CA 1
ATOM 1561 C C . LEU A 1 196 ? -17.022 -12.974 8.685 1.00 91.25 196 LEU A C 1
ATOM 1563 O O . LEU A 1 196 ? -17.521 -13.498 9.684 1.00 91.25 196 LEU A O 1
ATOM 1567 N N . ASN A 1 197 ? -15.922 -13.477 8.126 1.00 92.00 197 ASN A N 1
ATOM 1568 C CA . ASN A 1 197 ? -15.201 -14.656 8.590 1.00 92.00 197 ASN A CA 1
ATOM 1569 C C . ASN A 1 197 ? -13.974 -14.335 9.462 1.00 92.00 197 ASN A C 1
ATOM 1571 O O . ASN A 1 197 ? -13.379 -15.279 9.979 1.00 92.00 197 ASN A O 1
ATOM 1575 N N . VAL A 1 198 ? -13.625 -13.061 9.663 1.00 95.25 198 VAL A N 1
ATOM 1576 C CA . VAL A 1 198 ? -12.441 -12.628 10.421 1.00 95.25 198 VAL A CA 1
ATOM 1577 C C . VAL A 1 198 ? -12.866 -11.872 11.677 1.00 95.25 198 VAL A C 1
ATOM 1579 O O . VAL A 1 198 ? -13.780 -11.056 11.640 1.00 95.25 198 VAL A O 1
ATOM 1582 N N . THR A 1 199 ? -12.204 -12.144 12.798 1.00 96.56 199 THR A N 1
ATOM 1583 C CA . THR A 1 199 ? -12.347 -11.371 14.035 1.00 96.56 199 THR A CA 1
ATOM 1584 C C . THR A 1 199 ? -11.140 -10.467 14.191 1.00 96.56 199 THR A C 1
ATOM 1586 O O . THR A 1 199 ? -10.013 -10.957 14.284 1.00 96.56 199 THR A O 1
ATOM 1589 N N . PHE A 1 200 ? -11.388 -9.162 14.200 1.00 97.81 200 PHE A N 1
ATOM 1590 C CA . PHE A 1 200 ? -10.388 -8.127 14.416 1.00 97.81 200 PHE A CA 1
ATOM 1591 C C . PHE A 1 200 ? -10.344 -7.766 15.889 1.00 97.81 200 PHE A C 1
ATOM 1593 O O . PHE A 1 200 ?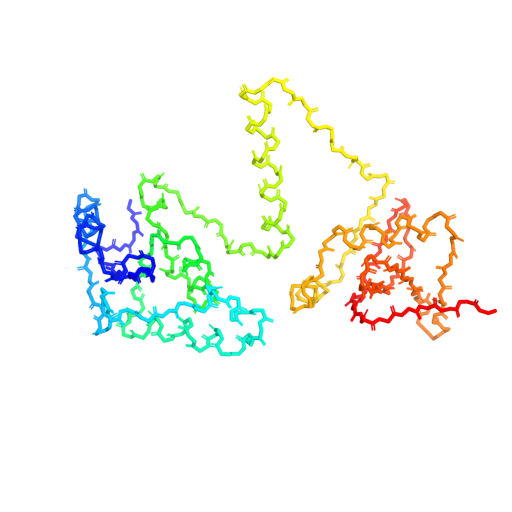 -11.384 -7.644 16.530 1.00 97.81 200 PHE A O 1
ATOM 1600 N N . TRP A 1 201 ? -9.136 -7.594 16.398 1.00 97.56 201 TRP A N 1
ATOM 1601 C CA . TRP A 1 201 ? -8.844 -7.300 17.786 1.00 97.56 201 TRP A CA 1
ATOM 1602 C C . TRP A 1 201 ? -7.995 -6.050 17.860 1.00 97.56 201 TRP A C 1
ATOM 1604 O O . TRP A 1 201 ? -7.061 -5.873 17.072 1.00 97.56 201 TRP A O 1
ATOM 1614 N N . ILE A 1 202 ? -8.300 -5.221 18.846 1.00 98.19 202 ILE A N 1
ATOM 1615 C CA . ILE A 1 202 ? -7.511 -4.043 19.166 1.00 98.19 202 ILE A CA 1
ATOM 1616 C C . ILE A 1 202 ? -7.234 -4.019 20.655 1.00 98.19 202 ILE A C 1
ATOM 1618 O O . ILE A 1 202 ? -8.099 -4.366 21.459 1.00 98.19 202 ILE A O 1
ATOM 1622 N N . GLU A 1 203 ? -6.035 -3.582 21.003 1.00 98.00 203 GLU A N 1
ATOM 1623 C CA . GLU A 1 203 ? -5.685 -3.195 22.360 1.00 98.00 203 GLU A CA 1
ATOM 1624 C C . GLU A 1 203 ? -5.428 -1.696 22.377 1.00 98.00 203 GLU A C 1
ATOM 1626 O O . GLU A 1 203 ? -4.678 -1.190 21.537 1.00 98.00 203 GLU A O 1
ATOM 1631 N N . PHE A 1 204 ? -6.083 -0.986 23.285 1.00 98.31 204 PHE A N 1
ATOM 1632 C CA . PHE A 1 204 ? -6.144 0.466 23.271 1.00 98.31 204 PHE A CA 1
ATOM 1633 C C . PHE A 1 204 ? -6.346 1.044 24.672 1.00 98.31 204 PHE A C 1
ATOM 1635 O O . PHE A 1 204 ? -6.727 0.341 25.610 1.00 98.31 204 PHE A O 1
ATOM 1642 N N . GLU A 1 205 ? -6.106 2.344 24.794 1.00 97.06 205 GLU A N 1
ATOM 1643 C CA . GLU A 1 205 ? -6.514 3.157 25.939 1.00 97.06 205 GLU A CA 1
ATOM 1644 C C . GLU A 1 205 ? -7.541 4.209 25.504 1.00 97.06 205 GLU A C 1
ATOM 1646 O O . GLU A 1 205 ? -7.499 4.717 24.378 1.00 97.06 205 GLU A O 1
ATOM 1651 N N . GLU A 1 206 ? -8.472 4.528 26.402 1.00 96.56 206 GLU A N 1
ATOM 1652 C CA . GLU A 1 206 ? -9.359 5.681 26.251 1.00 96.56 206 GLU A CA 1
ATOM 1653 C C . GLU A 1 206 ? -8.647 6.932 26.772 1.00 96.56 206 GLU A C 1
ATOM 1655 O O . GLU A 1 206 ? -8.218 6.985 27.925 1.00 96.56 206 GLU A O 1
ATOM 1660 N N . LYS A 1 207 ? -8.540 7.948 25.921 1.00 95.00 207 LYS A N 1
ATOM 1661 C CA . LYS A 1 207 ? -8.049 9.283 26.259 1.00 95.00 207 LYS A CA 1
ATOM 1662 C C . LYS A 1 207 ? -9.223 10.261 26.370 1.00 95.00 207 LYS A C 1
ATOM 1664 O O . LYS A 1 207 ? -10.367 9.943 26.049 1.00 95.00 207 LYS A O 1
ATOM 1669 N N . ALA A 1 208 ? -8.934 11.479 26.824 1.00 90.44 208 ALA A N 1
ATOM 1670 C CA . ALA A 1 208 ? -9.910 12.566 26.840 1.00 90.44 208 ALA A CA 1
ATOM 1671 C C . ALA A 1 208 ? -10.464 12.872 25.428 1.00 90.44 208 ALA A C 1
ATOM 1673 O O . ALA A 1 208 ? -9.834 12.547 24.422 1.00 90.44 208 ALA A O 1
ATOM 1674 N N . GLU A 1 209 ? -11.626 13.531 25.368 1.00 88.75 209 GLU A N 1
ATOM 1675 C CA . GLU A 1 209 ? -12.269 13.998 24.122 1.00 88.75 209 GLU A CA 1
ATOM 1676 C C . GLU A 1 209 ? -12.601 12.898 23.090 1.00 88.75 209 GLU A C 1
ATOM 1678 O O . GLU A 1 209 ? -12.386 13.091 21.892 1.00 88.75 209 GLU A O 1
ATOM 1683 N N . ASP A 1 210 ? -13.104 11.738 23.531 1.00 92.94 210 ASP A N 1
ATOM 1684 C CA . ASP A 1 210 ? -13.420 10.607 22.638 1.00 92.94 210 ASP A CA 1
ATOM 1685 C C . ASP A 1 210 ? -12.220 10.210 21.748 1.00 92.94 210 ASP A C 1
ATOM 1687 O O . ASP A 1 210 ? -12.363 9.879 20.568 1.00 92.94 210 ASP A O 1
ATOM 1691 N N . CYS A 1 211 ? -11.008 10.265 22.305 1.00 96.81 211 CYS A N 1
ATOM 1692 C CA . CYS A 1 211 ? -9.796 9.816 21.632 1.00 96.81 211 CYS A CA 1
ATOM 1693 C C . CYS A 1 211 ? -9.415 8.408 22.099 1.00 96.81 211 CYS A C 1
ATOM 1695 O O . CYS A 1 211 ? -9.418 8.117 23.292 1.00 96.81 211 CYS A O 1
ATOM 1697 N N . TYR A 1 212 ? -9.062 7.532 21.160 1.00 98.00 212 TYR A N 1
ATOM 1698 C CA . TYR A 1 212 ? -8.617 6.171 21.451 1.00 98.00 212 TYR A CA 1
ATOM 1699 C C . TYR A 1 212 ? -7.206 5.982 20.897 1.00 98.00 212 TYR A C 1
ATOM 1701 O O . TYR A 1 212 ? -7.002 6.072 19.681 1.00 98.00 212 TYR A O 1
ATOM 1709 N N . LEU A 1 213 ? -6.233 5.719 21.774 1.00 97.94 213 LEU A N 1
ATOM 1710 C CA . LEU A 1 213 ? -4.872 5.382 21.353 1.00 97.94 213 LEU A CA 1
ATOM 1711 C C . LEU A 1 213 ? -4.763 3.871 21.187 1.00 97.94 213 LEU A C 1
ATOM 1713 O O . LEU A 1 213 ? -4.883 3.116 22.149 1.00 97.94 213 LEU A O 1
ATOM 1717 N N . ILE A 1 214 ? -4.507 3.433 19.959 1.00 98.25 214 ILE A N 1
ATOM 1718 C CA . ILE A 1 214 ? -4.332 2.027 19.613 1.00 98.25 214 ILE A CA 1
ATOM 1719 C C . ILE A 1 214 ? -2.882 1.618 19.877 1.00 98.25 214 ILE A C 1
ATOM 1721 O O . ILE A 1 214 ? -1.939 2.192 19.326 1.00 98.25 214 ILE A O 1
ATOM 1725 N N . HIS A 1 215 ? -2.716 0.597 20.715 1.00 97.62 215 HIS A N 1
ATOM 1726 C CA . HIS A 1 215 ? -1.429 0.012 21.086 1.00 97.62 215 HIS A CA 1
ATOM 1727 C C . HIS A 1 215 ? -1.110 -1.233 20.269 1.00 97.62 215 HIS A C 1
ATOM 1729 O O . HIS A 1 215 ? 0.056 -1.472 19.968 1.00 97.62 215 HIS A O 1
ATOM 1735 N N . ARG A 1 216 ? -2.122 -2.044 19.934 1.00 97.12 216 ARG A N 1
ATOM 1736 C CA . ARG A 1 216 ? -1.963 -3.254 19.115 1.00 97.12 216 ARG A CA 1
ATOM 1737 C C . ARG A 1 216 ? -3.201 -3.494 18.259 1.00 97.12 216 ARG A C 1
ATOM 1739 O O . ARG A 1 216 ? -4.317 -3.213 18.688 1.00 97.12 216 ARG A O 1
ATOM 1746 N N . ALA A 1 217 ? -2.993 -4.081 17.084 1.00 97.38 217 ALA A N 1
ATOM 1747 C CA . ALA A 1 217 ? -4.049 -4.581 16.213 1.00 97.38 217 ALA A CA 1
ATOM 1748 C C . ALA A 1 217 ? -3.669 -5.963 15.665 1.00 97.38 217 ALA A C 1
ATOM 1750 O O . ALA A 1 217 ? -2.525 -6.207 15.260 1.00 97.38 217 ALA A O 1
ATOM 1751 N N . TYR A 1 218 ? -4.615 -6.895 15.678 1.00 96.38 218 TYR A N 1
ATOM 1752 C CA . TYR A 1 218 ? -4.422 -8.243 15.148 1.00 96.38 218 TYR A CA 1
ATOM 1753 C C . TYR A 1 218 ? -5.748 -8.857 14.706 1.00 96.38 218 TYR A C 1
ATOM 1755 O O . TYR A 1 218 ? -6.823 -8.352 15.025 1.00 96.38 218 TYR A O 1
ATOM 1763 N N . SER A 1 219 ? -5.688 -9.943 13.945 1.00 94.94 219 SER A N 1
ATOM 1764 C CA . SER A 1 219 ? -6.880 -10.609 13.431 1.00 94.94 219 SER A CA 1
ATOM 1765 C C . SER A 1 219 ? -6.724 -12.125 13.467 1.00 94.94 219 SER A C 1
ATOM 1767 O O . SER A 1 219 ? -5.624 -12.661 13.365 1.00 94.94 219 SER A O 1
ATOM 1769 N N . HIS A 1 220 ? -7.844 -12.823 13.647 1.00 93.31 220 HIS A N 1
ATOM 1770 C CA . HIS A 1 220 ? -7.900 -14.282 13.653 1.00 93.31 220 HIS A CA 1
ATOM 1771 C C . HIS A 1 220 ? -9.171 -14.778 12.973 1.00 93.31 220 HIS A C 1
ATOM 1773 O O . HIS A 1 220 ? -10.230 -14.150 13.046 1.00 93.31 220 HIS A O 1
ATOM 1779 N N . ARG A 1 221 ? -9.108 -15.975 12.390 1.00 91.19 221 ARG A N 1
ATOM 1780 C CA . ARG A 1 221 ? -10.294 -16.676 11.892 1.00 91.19 221 ARG A CA 1
ATOM 1781 C C . ARG A 1 221 ? -10.940 -17.488 13.018 1.00 91.19 221 ARG A C 1
ATOM 1783 O O . ARG A 1 221 ? -10.799 -18.703 13.078 1.00 91.19 221 ARG A O 1
ATOM 1790 N N . MET A 1 222 ? -11.644 -16.810 13.920 1.00 91.19 222 MET A N 1
ATOM 1791 C CA . MET A 1 222 ? -12.354 -17.442 15.041 1.00 91.19 222 MET A CA 1
ATOM 1792 C C . MET A 1 222 ? -13.727 -16.815 15.285 1.00 91.19 222 MET A C 1
ATOM 1794 O O . MET A 1 222 ? -13.989 -15.698 14.841 1.00 91.19 222 MET A O 1
ATOM 1798 N N . LYS A 1 223 ? -14.601 -17.532 15.999 1.00 89.12 223 LYS A N 1
ATOM 1799 C CA . LYS A 1 223 ? -15.893 -17.033 16.487 1.00 89.12 223 LYS A CA 1
ATOM 1800 C C . LYS A 1 223 ? -15.873 -17.054 18.011 1.00 89.12 223 LYS A C 1
ATOM 1802 O O . LYS A 1 223 ? -15.706 -18.120 18.594 1.00 89.12 223 LYS A O 1
ATOM 1807 N N . ILE A 1 224 ? -16.083 -15.899 18.634 1.00 84.88 224 ILE A N 1
ATOM 1808 C CA . ILE A 1 224 ? -16.254 -15.814 20.084 1.00 84.88 224 ILE A CA 1
ATOM 1809 C C . ILE A 1 224 ? -17.688 -16.205 20.422 1.00 84.88 224 ILE A C 1
ATOM 1811 O O . ILE A 1 224 ? -18.638 -15.740 19.789 1.00 84.88 224 ILE A O 1
ATOM 1815 N N . VAL A 1 225 ? -17.833 -17.082 21.408 1.00 82.12 225 VAL A N 1
ATOM 1816 C CA . VAL A 1 225 ? -19.118 -17.432 22.004 1.00 82.12 225 VAL A CA 1
ATOM 1817 C C . VAL A 1 225 ? -19.057 -16.948 23.442 1.00 82.12 225 VAL A C 1
ATOM 1819 O O . VAL A 1 225 ? -18.326 -17.518 24.247 1.00 82.12 225 VAL A O 1
ATOM 1822 N N . LEU A 1 226 ? -19.778 -15.865 23.732 1.00 72.06 226 LEU A N 1
ATOM 1823 C CA . LEU A 1 226 ? -19.976 -15.406 25.101 1.00 72.06 226 LEU A CA 1
ATOM 1824 C C . LEU A 1 226 ? -20.917 -16.407 25.782 1.00 72.06 226 LEU A C 1
ATOM 1826 O O . LEU A 1 226 ? -21.966 -16.740 25.225 1.00 72.06 226 LEU A O 1
ATOM 1830 N N . ARG A 1 227 ? -20.488 -16.940 26.923 1.00 57.41 227 ARG A N 1
ATOM 1831 C CA . ARG A 1 227 ? -21.293 -17.787 27.805 1.00 57.41 227 ARG A CA 1
ATOM 1832 C C . ARG A 1 227 ? -21.561 -17.036 29.092 1.00 57.41 227 ARG A C 1
ATOM 1834 O O . ARG A 1 227 ? -20.640 -16.302 29.512 1.00 57.41 227 ARG A O 1
#